Protein AF-A0ABD1VZW2-F1 (afdb_monomer_lite)

Secondary structure (DSSP, 8-state):
-HHHHHHHH-STTHHHHHHHS-HHHHHHHHHHHHHHHHHHHHHHHHHHHHHHHHHHHHHHHHHHHHHHHHHHHHHHHHHHHHHHHHHHHHHHHHHHHHHHHHHHHHHHHHHHHHHHHHHHHHHHHHHHHHHHHHHHHHHHHHHHHHHHHHHHHHHHHHHHHHHHHHHHHHHHHHHHHHHHHHHHHHHTGGGSHHHHHHHHHIIIIIHHHHHHHHHHH-TTS--HHHHHHH-TT--SS--------HHHHHHHHHHHHHHHHHHHHHHHHHHHHHHHTTS-S--------------------------------

Radius of gyration: 87.23 Å; chains: 1; bounding box: 129×56×241 Å

Structure (mmCIF, N/CA/C/O backbone):
data_AF-A0ABD1VZW2-F1
#
_entry.id   AF-A0ABD1VZW2-F1
#
loop_
_atom_site.group_PDB
_atom_site.id
_atom_site.type_symbol
_atom_site.label_atom_id
_atom_site.label_alt_id
_atom_site.label_comp_id
_atom_site.label_asym_id
_atom_site.label_entity_id
_atom_site.label_seq_id
_atom_site.pdbx_PDB_ins_code
_atom_site.Cartn_x
_atom_site.Cartn_y
_atom_site.Cartn_z
_atom_site.occupancy
_atom_site.B_iso_or_equiv
_atom_site.auth_seq_id
_atom_site.auth_comp_id
_atom_site.auth_asym_id
_atom_site.auth_atom_id
_atom_site.pdbx_PDB_model_num
ATOM 1 N N . MET A 1 1 ? -55.101 0.436 113.879 1.00 49.91 1 MET A N 1
ATOM 2 C CA . MET A 1 1 ? -55.327 -0.797 114.669 1.00 49.91 1 MET A CA 1
ATOM 3 C C . MET A 1 1 ? -54.711 -2.060 114.048 1.00 49.91 1 MET A C 1
ATOM 5 O O . MET A 1 1 ? -54.200 -2.875 114.797 1.00 49.91 1 MET A O 1
ATOM 9 N N . GLY A 1 2 ? -54.652 -2.232 112.717 1.00 54.69 2 GLY A N 1
ATOM 10 C CA . GLY A 1 2 ? -54.257 -3.522 112.110 1.00 54.69 2 GLY A CA 1
ATOM 11 C C . GLY A 1 2 ? -52.822 -4.041 112.349 1.00 54.69 2 GLY A C 1
ATOM 12 O O . GLY A 1 2 ? -52.637 -5.243 112.492 1.00 54.69 2 GLY A O 1
ATOM 13 N N . ALA A 1 3 ? -51.794 -3.187 112.427 1.00 57.56 3 ALA A N 1
ATOM 14 C CA . ALA A 1 3 ? -50.399 -3.660 112.501 1.00 57.56 3 ALA A CA 1
ATOM 15 C C . ALA A 1 3 ? -50.006 -4.281 113.860 1.00 57.56 3 ALA A C 1
ATOM 17 O O . ALA A 1 3 ? -49.138 -5.151 113.904 1.00 57.56 3 ALA A O 1
ATOM 18 N N . GLN A 1 4 ? -50.641 -3.856 114.960 1.00 60.16 4 GLN A N 1
ATOM 19 C CA . GLN A 1 4 ? -50.399 -4.405 116.302 1.00 60.16 4 GLN A CA 1
ATOM 20 C C . GLN A 1 4 ? -51.130 -5.740 116.518 1.00 60.16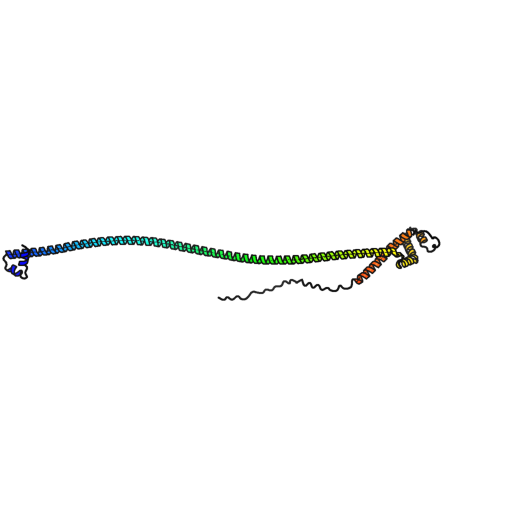 4 GLN A C 1
ATOM 22 O O . GLN A 1 4 ? -50.518 -6.671 117.032 1.00 60.16 4 GLN A O 1
ATOM 27 N N . ALA A 1 5 ? -52.378 -5.872 116.052 1.00 60.41 5 ALA A N 1
ATOM 28 C CA . ALA A 1 5 ? -53.149 -7.117 116.145 1.00 60.41 5 ALA A CA 1
ATOM 29 C C . ALA A 1 5 ? -52.546 -8.247 115.287 1.00 60.41 5 ALA A C 1
ATOM 31 O O . ALA A 1 5 ? -52.363 -9.362 115.765 1.00 60.41 5 ALA A O 1
ATOM 32 N N . VAL A 1 6 ? -52.110 -7.955 114.054 1.00 60.84 6 VAL A N 1
ATOM 33 C CA . VAL A 1 6 ? -51.436 -8.954 113.196 1.00 60.84 6 VAL A CA 1
ATOM 34 C C . VAL A 1 6 ? -50.141 -9.468 113.835 1.00 60.84 6 VAL A C 1
ATOM 36 O O . VAL A 1 6 ? -49.826 -10.646 113.716 1.00 60.84 6 VAL A O 1
ATOM 39 N N . LYS A 1 7 ? -49.399 -8.614 114.549 1.00 67.25 7 LYS A N 1
ATOM 40 C CA . LYS A 1 7 ? -48.157 -8.998 115.237 1.00 67.25 7 LYS A CA 1
ATOM 41 C C . LYS A 1 7 ? -48.410 -9.778 116.541 1.00 67.25 7 LYS A C 1
ATOM 43 O O . LYS A 1 7 ? -47.545 -10.551 116.936 1.00 67.25 7 LYS A O 1
ATOM 48 N N . LYS A 1 8 ? -49.573 -9.578 117.184 1.00 66.31 8 LYS A N 1
ATOM 49 C CA . LYS A 1 8 ? -50.016 -10.256 118.420 1.00 66.31 8 LYS A CA 1
ATOM 50 C C . LYS A 1 8 ? -50.532 -11.677 118.152 1.00 66.31 8 LYS A C 1
ATOM 52 O O . LYS A 1 8 ? -50.145 -12.592 118.867 1.00 66.31 8 LYS A O 1
ATOM 57 N N . TYR A 1 9 ? -51.344 -11.864 117.109 1.00 64.00 9 TYR A N 1
ATOM 58 C CA . TYR A 1 9 ? -52.051 -13.130 116.856 1.00 64.00 9 TYR A CA 1
ATOM 59 C C . TYR A 1 9 ? -51.400 -14.043 115.804 1.00 64.00 9 TYR A C 1
ATOM 61 O O . TYR A 1 9 ? -51.807 -15.188 115.676 1.00 64.00 9 TYR A O 1
ATOM 69 N N . PHE A 1 10 ? -50.382 -13.591 115.061 1.00 63.78 10 PHE A N 1
ATOM 70 C CA . PHE A 1 10 ? -49.636 -14.441 114.116 1.00 63.78 10 PHE A CA 1
ATOM 71 C C . PHE A 1 10 ? -48.205 -14.710 114.597 1.00 63.78 10 PHE A C 1
ATOM 73 O O . PHE A 1 10 ? -47.224 -14.260 113.999 1.00 63.78 10 PHE A O 1
ATOM 80 N N . THR A 1 11 ? -48.103 -15.471 115.683 1.00 64.94 11 THR A N 1
ATOM 81 C CA . THR A 1 11 ? -46.881 -16.122 116.180 1.00 64.94 11 THR A CA 1
ATOM 82 C C . THR A 1 11 ? -46.981 -17.637 115.919 1.00 64.94 11 THR A C 1
ATOM 84 O O . THR A 1 11 ? -48.055 -18.110 115.547 1.00 64.94 11 THR A O 1
ATOM 87 N N . PRO A 1 12 ? -45.908 -18.434 116.077 1.00 66.25 12 PRO A N 1
ATOM 88 C CA . PRO A 1 12 ? -45.971 -19.890 115.890 1.00 66.25 12 PRO A CA 1
ATOM 89 C C . PRO A 1 12 ? -47.053 -20.608 116.724 1.00 66.25 12 PRO A C 1
ATOM 91 O O . PRO A 1 12 ? -47.459 -21.698 116.346 1.00 66.25 12 PRO A O 1
ATOM 94 N N . ASN A 1 13 ? -47.568 -19.976 117.789 1.00 64.31 13 ASN A N 1
ATOM 95 C CA . ASN A 1 13 ? -48.562 -20.533 118.717 1.00 64.31 13 ASN A CA 1
ATOM 96 C C . ASN A 1 13 ? -49.975 -19.937 118.528 1.00 64.31 13 ASN A C 1
ATOM 98 O O . ASN A 1 13 ? -50.773 -19.900 119.461 1.00 64.31 13 ASN A O 1
ATOM 102 N N . TRP A 1 14 ? -50.300 -19.424 117.339 1.00 64.81 14 TRP A N 1
ATOM 103 C CA . TRP A 1 14 ? -51.606 -18.807 117.057 1.00 64.81 14 TRP A CA 1
ATOM 104 C C . TRP A 1 14 ? -52.801 -19.758 117.271 1.00 64.81 14 TRP A C 1
ATOM 106 O O . TRP A 1 14 ? -53.903 -19.304 117.573 1.00 64.81 14 TRP A O 1
ATOM 116 N N . GLU A 1 15 ? -52.577 -21.069 117.166 1.00 61.19 15 GLU A N 1
ATOM 117 C CA . GLU A 1 15 ? -53.590 -22.108 117.378 1.00 61.19 15 GLU A CA 1
ATOM 118 C C . GLU A 1 15 ? -54.055 -22.184 118.849 1.00 61.19 15 GLU A C 1
ATOM 120 O O . GLU A 1 15 ? -55.243 -22.386 119.096 1.00 61.19 15 GLU A O 1
ATOM 125 N N . GLU A 1 16 ? -53.177 -21.917 119.829 1.00 61.72 16 GLU A N 1
ATOM 126 C CA . GLU A 1 16 ? -53.538 -21.881 121.263 1.00 61.72 16 GLU A CA 1
ATOM 127 C C . GLU A 1 16 ? -54.457 -20.695 121.605 1.00 61.72 16 GLU A C 1
ATOM 129 O O . GLU A 1 16 ? -55.339 -20.813 122.457 1.00 61.72 16 GLU A O 1
ATOM 134 N N . PHE A 1 17 ? -54.310 -19.564 120.906 1.00 58.78 17 PHE A N 1
ATOM 135 C CA . PHE A 1 17 ? -55.151 -18.375 121.103 1.00 58.78 17 PHE A CA 1
ATOM 136 C C . PHE A 1 17 ? -56.588 -18.566 120.602 1.00 58.78 17 PHE A C 1
ATOM 138 O O . PHE A 1 17 ? -57.519 -18.016 121.184 1.00 58.78 17 PHE A O 1
ATOM 145 N N . VAL A 1 18 ? -56.787 -19.363 119.550 1.00 59.47 18 VAL A N 1
ATOM 146 C CA . VAL A 1 18 ? -58.121 -19.660 118.999 1.00 59.47 18 VAL A CA 1
ATOM 147 C C . VAL A 1 18 ? -58.866 -20.700 119.852 1.00 59.47 18 VAL A C 1
ATOM 149 O O . VAL A 1 18 ? -60.093 -20.722 119.855 1.00 59.47 18 VAL A O 1
ATOM 152 N N . LEU A 1 19 ? -58.138 -21.539 120.600 1.00 61.88 19 LEU A N 1
ATOM 153 C CA . LEU A 1 19 ? -58.697 -22.611 121.435 1.00 61.88 19 LEU A CA 1
ATOM 154 C C . LEU A 1 19 ? -59.130 -22.160 122.844 1.00 61.88 19 LEU A C 1
ATOM 156 O O . LEU A 1 19 ? -59.985 -22.814 123.445 1.00 61.88 19 LEU A O 1
ATOM 160 N N . HIS A 1 20 ? -58.565 -21.070 123.376 1.00 60.22 20 HIS A N 1
ATOM 161 C CA . HIS A 1 20 ? -58.807 -20.612 124.757 1.00 60.22 20 HIS A CA 1
ATOM 162 C C . HIS A 1 20 ? -59.154 -19.117 124.907 1.00 60.22 20 HIS A C 1
ATOM 164 O O . HIS A 1 20 ? -59.358 -18.662 126.031 1.00 60.22 20 HIS A O 1
ATOM 170 N N . GLY A 1 21 ? -59.215 -18.354 123.812 1.00 60.12 21 GLY A N 1
ATOM 171 C CA . GLY A 1 21 ? -59.533 -16.921 123.831 1.00 60.12 21 GLY A CA 1
ATOM 172 C C . GLY A 1 21 ? -61.029 -16.619 123.967 1.00 60.12 21 GLY A C 1
ATOM 173 O O . GLY A 1 21 ? -61.881 -17.417 123.574 1.00 60.12 21 GLY A O 1
ATOM 174 N N . GLU A 1 22 ? -61.358 -15.444 124.506 1.00 67.12 22 GLU A N 1
ATOM 175 C CA . GLU A 1 22 ? -62.734 -14.939 124.531 1.00 67.12 22 GLU A CA 1
ATOM 176 C C . GLU A 1 22 ? -63.234 -14.675 123.093 1.00 67.12 22 GLU A C 1
ATOM 178 O O . GLU A 1 22 ? -62.445 -14.498 122.163 1.00 67.12 22 GLU A O 1
ATOM 183 N N . LEU A 1 23 ? -64.557 -14.647 122.876 1.00 73.69 23 LEU A N 1
ATOM 184 C CA . LEU A 1 23 ? -65.170 -14.437 121.547 1.00 73.69 23 LEU A CA 1
ATOM 185 C C . LEU A 1 23 ? -64.597 -13.204 120.814 1.00 73.69 23 LEU A C 1
ATOM 187 O O . LEU A 1 23 ? -64.487 -13.193 119.587 1.00 73.69 23 LEU A O 1
ATOM 191 N N . GLU A 1 24 ? -64.215 -12.183 121.579 1.00 75.44 24 GLU A N 1
ATOM 192 C CA . GLU A 1 24 ? -63.599 -10.945 121.105 1.00 75.44 24 GLU A CA 1
ATOM 193 C C . GLU A 1 24 ? -62.184 -11.176 120.532 1.00 75.44 24 GLU A C 1
ATOM 195 O O . GLU A 1 24 ? -61.879 -10.677 119.449 1.00 75.44 24 GLU A O 1
ATOM 200 N N . ASP A 1 25 ? -61.366 -12.039 121.150 1.00 69.25 25 ASP A N 1
ATOM 201 C CA . ASP A 1 25 ? -60.037 -12.427 120.648 1.00 69.25 25 ASP A CA 1
ATOM 202 C C . ASP A 1 25 ? -60.122 -13.254 119.353 1.00 69.25 25 ASP A C 1
ATOM 204 O O . ASP A 1 25 ? -59.314 -13.073 118.438 1.00 69.25 25 ASP A O 1
ATOM 208 N N . MET A 1 26 ? -61.120 -14.139 119.232 1.00 71.62 26 MET A N 1
ATOM 209 C CA . MET A 1 26 ? -61.366 -14.894 117.994 1.00 71.62 26 MET A CA 1
ATOM 210 C C . MET A 1 26 ? -61.784 -13.975 116.836 1.00 71.62 26 MET A C 1
ATOM 212 O O . MET A 1 26 ? -61.329 -14.155 115.700 1.00 71.62 26 MET A O 1
ATOM 216 N N . LEU A 1 27 ? -62.634 -12.980 117.114 1.00 77.44 27 LEU A N 1
ATOM 217 C CA . LEU A 1 27 ? -63.033 -11.954 116.148 1.00 77.44 27 LEU A CA 1
ATOM 218 C C . LEU A 1 27 ? -61.836 -11.090 115.728 1.00 77.44 27 LEU A C 1
ATOM 220 O O . LEU A 1 27 ? -61.653 -10.863 114.530 1.00 77.44 27 LEU A O 1
ATOM 224 N N . GLU A 1 28 ? -60.982 -10.667 116.666 1.00 76.44 28 GLU A N 1
ATOM 225 C CA . GLU A 1 28 ? -59.756 -9.919 116.359 1.00 76.44 28 GLU A CA 1
ATOM 226 C C . GLU A 1 28 ? -58.752 -10.739 115.533 1.00 76.44 28 GLU A C 1
ATOM 228 O O . GLU A 1 28 ? -58.177 -10.214 114.574 1.00 76.44 28 GLU A O 1
ATOM 233 N N . ALA A 1 29 ? -58.571 -12.028 115.840 1.00 75.12 29 ALA A N 1
ATOM 234 C CA . ALA A 1 29 ? -57.700 -12.928 115.084 1.00 75.12 29 ALA A CA 1
ATOM 235 C C . ALA A 1 29 ? -58.220 -13.177 113.655 1.00 75.12 29 ALA A C 1
ATOM 237 O O . ALA A 1 29 ? -57.450 -13.101 112.691 1.00 75.12 29 ALA A O 1
ATOM 238 N N . GLY A 1 30 ? -59.531 -13.398 113.491 1.00 78.31 30 GLY A N 1
ATOM 239 C CA . GLY A 1 30 ? -60.180 -13.521 112.181 1.00 78.31 30 GLY A CA 1
ATOM 240 C C . GLY A 1 30 ? -60.071 -12.238 111.350 1.00 78.31 30 GLY A C 1
ATOM 241 O O . GLY A 1 30 ? -59.726 -12.284 110.165 1.00 78.31 30 GLY A O 1
ATOM 242 N N . LEU A 1 31 ? -60.267 -11.077 111.982 1.00 81.75 31 LEU A N 1
ATOM 243 C CA . LEU A 1 31 ? -60.088 -9.773 111.346 1.00 81.75 31 LEU A CA 1
ATOM 244 C C . LEU A 1 31 ? -58.619 -9.546 110.944 1.00 81.75 31 LEU A C 1
ATOM 246 O O . LEU A 1 31 ? -58.344 -9.083 109.837 1.00 81.75 31 LEU A O 1
ATOM 250 N N . ALA A 1 32 ? -57.659 -9.924 111.793 1.00 77.94 32 ALA A N 1
ATOM 251 C CA . ALA A 1 32 ? -56.228 -9.835 111.503 1.00 77.94 32 ALA A CA 1
ATOM 252 C C . ALA A 1 32 ? -55.806 -10.754 110.339 1.00 77.94 32 ALA A C 1
ATOM 254 O O . ALA A 1 32 ? -55.025 -10.336 109.477 1.00 77.94 32 ALA A O 1
ATOM 255 N N . ALA A 1 33 ? -56.350 -11.973 110.263 1.00 77.69 33 ALA A N 1
ATOM 256 C CA . ALA A 1 33 ? -56.125 -12.910 109.160 1.00 77.69 33 ALA A CA 1
ATOM 257 C C . ALA A 1 33 ? -56.689 -12.382 107.831 1.00 77.69 33 ALA A C 1
ATOM 259 O O . ALA A 1 33 ? -56.006 -12.424 106.800 1.00 77.69 33 ALA A O 1
ATOM 260 N N . ALA A 1 34 ? -57.898 -11.812 107.858 1.00 79.94 34 ALA A N 1
ATOM 261 C CA . ALA A 1 34 ? -58.518 -11.182 106.697 1.00 79.94 34 ALA A CA 1
ATOM 262 C C . ALA A 1 34 ? -57.715 -9.957 106.222 1.00 79.94 34 ALA A C 1
ATOM 264 O O . ALA A 1 34 ? -57.412 -9.836 105.032 1.00 79.94 34 ALA A O 1
ATOM 265 N N . VAL A 1 35 ? -57.281 -9.089 107.145 1.00 83.81 35 VAL A N 1
ATOM 266 C CA . VAL A 1 35 ? -56.439 -7.917 106.843 1.00 83.81 35 VAL A CA 1
ATOM 267 C C . VAL A 1 35 ? -55.091 -8.337 106.247 1.00 83.81 35 VAL A C 1
ATOM 269 O O . VAL A 1 35 ? -54.649 -7.745 105.262 1.00 83.81 35 VAL A O 1
ATOM 272 N N . ARG A 1 36 ? -54.439 -9.379 106.782 1.00 82.69 36 ARG A N 1
ATOM 273 C CA . ARG A 1 36 ? -53.162 -9.888 106.253 1.00 82.69 36 ARG A CA 1
ATOM 274 C C . ARG A 1 36 ? -53.316 -10.492 104.858 1.00 82.69 36 ARG A C 1
ATOM 276 O O . ARG A 1 36 ? -52.511 -10.186 103.981 1.00 82.69 36 ARG A O 1
ATOM 283 N N . THR A 1 37 ? -54.345 -11.309 104.645 1.00 85.00 37 THR A N 1
ATOM 284 C CA . THR A 1 37 ? -54.628 -11.927 103.339 1.00 85.00 37 THR A CA 1
ATOM 285 C C . THR A 1 37 ? -54.929 -10.861 102.288 1.00 85.00 37 THR A C 1
ATOM 287 O O . THR A 1 37 ? -54.336 -10.875 101.212 1.00 85.00 37 THR A O 1
ATOM 290 N N . THR A 1 38 ? -55.753 -9.869 102.638 1.00 85.50 38 THR A N 1
ATOM 291 C CA . THR A 1 38 ? -56.065 -8.730 101.758 1.00 85.50 38 THR A CA 1
ATOM 292 C C . THR A 1 38 ? -54.814 -7.899 101.461 1.00 85.50 38 THR A C 1
ATOM 294 O O . THR A 1 38 ? -54.584 -7.514 100.321 1.00 85.50 38 THR A O 1
ATOM 297 N N . SER A 1 39 ? -53.953 -7.666 102.457 1.00 87.12 39 SER A N 1
ATOM 298 C CA . SER A 1 39 ? -52.679 -6.954 102.277 1.00 87.12 39 SER A CA 1
ATOM 299 C C . SER A 1 39 ? -51.725 -7.689 101.324 1.00 87.12 39 SER A C 1
ATOM 301 O O . SER A 1 39 ? -51.152 -7.074 100.425 1.00 87.12 39 SER A O 1
ATOM 303 N N . LEU A 1 40 ? -51.603 -9.016 101.452 1.00 89.94 40 LEU A N 1
ATOM 304 C CA . LEU A 1 40 ? -50.816 -9.843 100.530 1.00 89.94 40 LEU A CA 1
ATOM 305 C C . LEU A 1 40 ? -51.390 -9.818 99.110 1.00 89.94 40 LEU A C 1
ATOM 307 O O . LEU A 1 40 ? -50.634 -9.627 98.161 1.00 89.94 40 LEU A O 1
ATOM 311 N N . GLN A 1 41 ? -52.709 -9.948 98.957 1.00 90.19 41 GLN A N 1
ATOM 312 C CA . GLN A 1 41 ? -53.374 -9.842 97.654 1.00 90.19 41 GLN A CA 1
ATOM 313 C C . GLN A 1 41 ? -53.147 -8.468 97.015 1.00 90.19 41 GLN A C 1
ATOM 315 O O . GLN A 1 41 ? -52.800 -8.392 95.839 1.00 90.19 41 GLN A O 1
ATOM 320 N N . MET A 1 42 ? -53.259 -7.383 97.788 1.00 91.38 42 MET A N 1
ATOM 321 C CA . MET A 1 42 ? -52.980 -6.025 97.311 1.00 91.38 42 MET A CA 1
ATOM 322 C C . MET A 1 42 ? -51.512 -5.847 96.910 1.00 91.38 42 MET A C 1
ATOM 324 O O . MET A 1 42 ? -51.234 -5.193 95.905 1.00 91.38 42 MET A O 1
ATOM 328 N N . LYS A 1 43 ? -50.572 -6.467 97.635 1.00 93.56 43 LYS A N 1
ATOM 329 C CA . LYS A 1 43 ? -49.151 -6.476 97.264 1.00 93.56 43 LYS A CA 1
ATOM 330 C C . LYS A 1 43 ? -48.916 -7.216 95.945 1.00 93.56 43 LYS A C 1
ATOM 332 O O . LYS A 1 43 ? -48.273 -6.663 95.059 1.00 93.56 43 LYS A O 1
ATOM 337 N N . VAL A 1 44 ? -49.483 -8.415 95.786 1.00 94.56 44 VAL A N 1
ATOM 338 C CA . VAL A 1 44 ? -49.390 -9.206 94.545 1.00 94.56 44 VAL A CA 1
ATOM 339 C C . VAL A 1 44 ? -50.013 -8.456 93.365 1.00 94.56 44 VAL A C 1
ATOM 341 O O . VAL A 1 44 ? -49.421 -8.412 92.292 1.00 94.56 44 VAL A O 1
ATOM 344 N N . LEU A 1 45 ? -51.167 -7.808 93.556 1.00 94.25 45 LEU A N 1
ATOM 345 C CA . LEU A 1 45 ? -51.792 -6.965 92.531 1.00 94.25 45 LEU A CA 1
ATOM 346 C C . LEU A 1 45 ? -50.928 -5.750 92.174 1.00 94.25 45 LEU A C 1
ATOM 348 O O . LEU A 1 45 ? -50.864 -5.368 91.006 1.00 94.25 45 LEU A O 1
ATOM 352 N N . GLY A 1 46 ? -50.250 -5.156 93.160 1.00 94.25 46 GLY A N 1
ATOM 353 C CA . GLY A 1 46 ? -49.271 -4.093 92.945 1.00 94.25 46 GLY A CA 1
ATOM 354 C C . GLY A 1 46 ? -48.090 -4.560 92.092 1.00 94.25 46 GLY A C 1
ATOM 355 O O . GLY A 1 46 ? -47.796 -3.940 91.075 1.00 94.25 46 GLY A O 1
ATOM 356 N N . GLU A 1 47 ? -47.464 -5.683 92.452 1.00 94.75 47 GLU A N 1
ATOM 357 C CA . GLU A 1 47 ? -46.353 -6.285 91.698 1.00 94.75 47 GLU A CA 1
ATOM 358 C C . GLU A 1 47 ? -46.772 -6.688 90.277 1.00 94.75 47 GLU A C 1
ATOM 360 O O . GLU A 1 47 ? -46.052 -6.419 89.315 1.00 94.75 47 GLU A O 1
ATOM 365 N N . PHE A 1 48 ? -47.958 -7.285 90.128 1.00 94.75 48 PHE A N 1
ATOM 366 C CA . PHE A 1 48 ? -48.524 -7.626 88.825 1.00 94.75 48 PHE A CA 1
ATOM 367 C C . PHE A 1 48 ? -48.745 -6.380 87.964 1.00 94.75 48 PHE A C 1
ATOM 369 O O . PHE A 1 48 ? -48.375 -6.379 86.792 1.00 94.75 48 PHE A O 1
ATOM 376 N N . ARG A 1 49 ? -49.288 -5.298 88.538 1.00 96.44 49 ARG A N 1
ATOM 377 C CA . ARG A 1 49 ? -49.469 -4.024 87.829 1.00 96.44 49 ARG A CA 1
ATOM 378 C C . ARG A 1 49 ? -48.132 -3.450 87.361 1.00 96.44 49 ARG A C 1
ATOM 380 O O . ARG A 1 49 ? -48.040 -3.056 86.204 1.00 96.44 49 ARG A O 1
ATOM 387 N N . THR A 1 50 ? -47.107 -3.437 88.214 1.00 95.38 50 THR A N 1
ATOM 388 C CA . THR A 1 50 ? -45.770 -2.951 87.833 1.00 95.38 50 THR A CA 1
ATOM 389 C C . THR A 1 50 ? -45.192 -3.769 86.681 1.00 95.38 50 THR A C 1
ATOM 391 O O . THR A 1 50 ? -44.785 -3.190 85.678 1.00 95.38 50 THR A O 1
ATOM 394 N N . ARG A 1 51 ? -45.251 -5.108 86.760 1.00 94.88 51 ARG A N 1
ATOM 395 C CA . ARG A 1 51 ? -44.806 -5.987 85.663 1.00 94.88 51 ARG A CA 1
ATOM 396 C C . ARG A 1 51 ? -45.593 -5.762 84.376 1.00 94.88 51 ARG A C 1
ATOM 398 O O . ARG A 1 51 ? -45.023 -5.848 83.296 1.00 94.88 51 ARG A O 1
ATOM 405 N N . MET A 1 52 ? -46.895 -5.492 84.471 1.00 95.12 52 MET A N 1
ATOM 406 C CA . MET A 1 52 ? -47.736 -5.241 83.300 1.00 95.12 52 MET A CA 1
ATOM 407 C C . MET A 1 52 ? -47.353 -3.925 82.609 1.00 95.12 52 MET A C 1
ATOM 409 O O . MET A 1 52 ? -47.234 -3.902 81.386 1.00 95.12 52 MET A O 1
ATOM 413 N N . GLU A 1 53 ? -47.063 -2.864 83.367 1.00 95.06 53 GLU A N 1
ATOM 414 C CA . GLU A 1 53 ? -46.562 -1.602 82.801 1.00 95.06 53 GLU A CA 1
ATOM 415 C C . GLU A 1 53 ? -45.141 -1.735 82.228 1.00 95.06 53 GLU A C 1
ATOM 417 O O . GLU A 1 53 ? -44.865 -1.216 81.146 1.00 95.06 53 GLU A O 1
ATOM 422 N N . GLU A 1 54 ? -44.250 -2.487 82.884 1.00 95.62 54 GLU A N 1
ATOM 423 C CA . GLU A 1 54 ? -42.927 -2.825 82.336 1.00 95.62 54 GLU A CA 1
ATOM 424 C C . GLU A 1 54 ? -43.048 -3.606 81.023 1.00 95.62 54 GLU A C 1
ATOM 426 O O . GLU A 1 54 ? -42.416 -3.254 80.027 1.00 95.62 54 GLU A O 1
ATOM 431 N N . HIS A 1 55 ? -43.914 -4.621 80.979 1.00 94.69 55 HIS A N 1
ATOM 432 C CA . HIS A 1 55 ? -44.161 -5.404 79.771 1.00 94.69 55 HIS A CA 1
ATOM 433 C C . HIS A 1 55 ? -44.761 -4.542 78.654 1.00 94.69 55 HIS A C 1
ATOM 435 O O . HIS A 1 55 ? -44.375 -4.665 77.494 1.00 94.69 55 HIS A O 1
ATOM 441 N N . LYS A 1 56 ? -45.681 -3.631 78.981 1.00 95.44 56 LYS A N 1
ATOM 442 C CA . LYS A 1 56 ? -46.250 -2.678 78.022 1.00 95.44 56 LYS A CA 1
ATOM 443 C C . LYS A 1 56 ? -45.178 -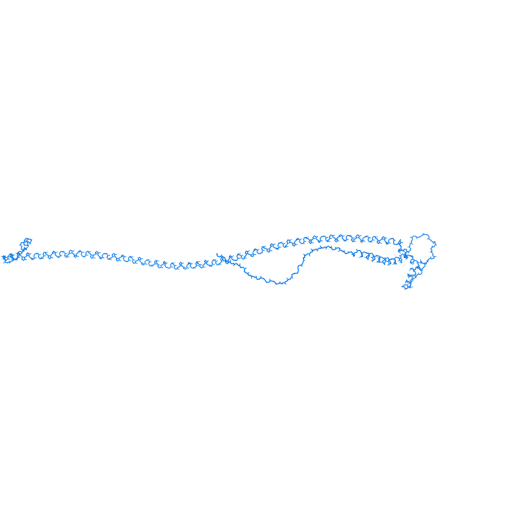1.750 77.449 1.00 95.44 56 LYS A C 1
ATOM 445 O O . LYS A 1 56 ? -45.191 -1.482 76.247 1.00 95.44 56 LYS A O 1
ATOM 450 N N . LYS A 1 57 ? -44.231 -1.303 78.280 1.00 95.62 57 LYS A N 1
ATOM 451 C CA . LYS A 1 57 ? -43.080 -0.509 77.841 1.00 95.62 57 LYS A CA 1
ATOM 452 C C . LYS A 1 57 ? -42.166 -1.308 76.906 1.00 95.62 57 LYS A C 1
ATOM 454 O O . LYS A 1 57 ? -41.853 -0.815 75.828 1.00 95.62 57 LYS A O 1
ATOM 459 N N . LEU A 1 58 ? -41.824 -2.548 77.263 1.00 95.25 58 LEU A N 1
ATOM 460 C CA . LEU A 1 58 ? -41.012 -3.434 76.416 1.00 95.25 58 LEU A CA 1
ATOM 461 C C . LEU A 1 58 ? -41.684 -3.719 75.063 1.00 95.25 58 LEU A C 1
ATOM 463 O O . LEU A 1 58 ? -41.022 -3.678 74.031 1.00 95.25 58 LEU A O 1
ATOM 467 N N . VAL A 1 59 ? -43.003 -3.943 75.037 1.00 95.12 59 VAL A N 1
ATOM 468 C CA . VAL A 1 59 ? -43.762 -4.142 73.787 1.00 95.12 59 VAL A CA 1
ATOM 469 C C . VAL A 1 59 ? -43.759 -2.882 72.916 1.00 95.12 59 VAL A C 1
ATOM 471 O O . VAL A 1 59 ? -43.647 -2.981 71.692 1.00 95.12 59 VAL A O 1
ATOM 474 N N . ALA A 1 60 ? -43.862 -1.694 73.520 1.00 94.44 60 ALA A N 1
ATOM 475 C CA . ALA A 1 60 ? -43.786 -0.431 72.790 1.00 94.44 60 ALA A CA 1
ATOM 476 C C . ALA A 1 60 ? -42.384 -0.186 72.204 1.00 94.44 60 ALA A C 1
ATOM 478 O O . ALA A 1 60 ? -42.273 0.251 71.058 1.00 94.44 60 ALA A O 1
ATOM 479 N N . GLU A 1 61 ? -41.325 -0.500 72.957 1.00 94.31 61 GLU A N 1
ATOM 480 C CA . GLU A 1 61 ? -39.934 -0.424 72.490 1.00 94.31 61 GLU A CA 1
ATOM 481 C C . GLU A 1 61 ? -39.660 -1.430 71.360 1.00 94.31 61 GLU A C 1
ATOM 483 O O . GLU A 1 61 ? -39.125 -1.037 70.324 1.00 94.31 61 GLU A O 1
ATOM 488 N N . ALA A 1 62 ? -40.116 -2.681 71.491 1.00 93.38 62 ALA A N 1
ATOM 489 C CA . ALA A 1 62 ? -40.013 -3.692 70.435 1.00 93.38 62 ALA A CA 1
ATOM 490 C C . ALA A 1 62 ? -40.761 -3.267 69.159 1.00 93.38 62 ALA A C 1
ATOM 492 O O . ALA A 1 62 ? -40.197 -3.300 68.072 1.00 93.38 62 ALA A O 1
ATOM 493 N N . SER A 1 63 ? -41.989 -2.751 69.294 1.00 94.44 63 SER A N 1
ATOM 494 C CA . SER A 1 63 ? -42.766 -2.242 68.151 1.00 94.44 63 SER A CA 1
ATOM 495 C C . SER A 1 63 ? -42.097 -1.049 67.463 1.00 94.44 63 SER A C 1
ATOM 497 O O . SER A 1 63 ? -42.282 -0.840 66.265 1.00 94.44 63 SER A O 1
ATOM 499 N N . LYS A 1 64 ? -41.356 -0.222 68.212 1.00 95.56 64 LYS A N 1
ATOM 500 C CA . LYS A 1 64 ? -40.576 0.878 67.639 1.00 95.56 64 LYS A CA 1
ATOM 501 C C . LYS A 1 64 ? -39.369 0.338 66.866 1.00 95.56 64 LYS A C 1
ATOM 503 O O . LYS A 1 64 ? -39.178 0.744 65.724 1.00 95.56 64 LYS A O 1
ATOM 508 N N . SER A 1 65 ? -38.622 -0.597 67.457 1.00 95.00 65 SER A N 1
ATOM 509 C CA . SER A 1 65 ? -37.477 -1.254 66.811 1.00 95.00 65 SER A CA 1
ATOM 510 C C . SER A 1 65 ? -37.886 -1.970 65.521 1.00 95.00 65 SER A C 1
ATOM 512 O O . SER A 1 65 ? -37.217 -1.817 64.505 1.00 95.00 65 SER A O 1
ATOM 514 N N . ASP A 1 66 ? -39.018 -2.681 65.514 1.00 95.06 66 ASP A N 1
ATOM 515 C CA . ASP A 1 66 ? -39.527 -3.366 64.318 1.00 95.06 66 ASP A CA 1
ATOM 516 C C . ASP A 1 66 ? -39.833 -2.389 63.176 1.00 95.06 66 ASP A C 1
ATOM 518 O O . ASP A 1 66 ? -39.490 -2.654 62.025 1.00 95.06 66 ASP A O 1
ATOM 522 N N . LYS A 1 67 ? -40.416 -1.220 63.478 1.00 95.12 67 LYS A N 1
ATOM 523 C CA . LYS A 1 67 ? -40.657 -0.178 62.465 1.00 95.12 67 LYS A CA 1
ATOM 524 C C . LYS A 1 67 ? -39.358 0.384 61.895 1.00 95.12 67 LYS A C 1
ATOM 526 O O . LYS A 1 67 ? -39.281 0.617 60.692 1.00 95.12 67 LYS A O 1
ATOM 531 N N . GLU A 1 68 ? -38.350 0.599 62.739 1.00 95.44 68 GLU A N 1
ATOM 532 C CA . GLU A 1 68 ? -37.027 1.063 62.306 1.00 95.44 68 GLU A CA 1
ATOM 533 C C . GLU A 1 68 ? -36.334 0.009 61.427 1.00 95.44 68 GLU A C 1
ATOM 535 O O . GLU A 1 68 ? -35.801 0.342 60.368 1.00 95.44 68 GLU A O 1
ATOM 540 N N . HIS A 1 69 ? -36.409 -1.273 61.799 1.00 94.94 69 HIS A N 1
ATOM 541 C CA . HIS A 1 69 ? -35.905 -2.372 60.974 1.00 94.94 69 HIS A CA 1
ATOM 542 C C . HIS A 1 69 ? -36.639 -2.483 59.638 1.00 94.94 69 HIS A C 1
ATOM 544 O O . HIS A 1 69 ? -36.003 -2.715 58.611 1.00 94.94 69 HIS A O 1
ATOM 550 N N . GLN A 1 70 ? -37.955 -2.277 59.625 1.00 94.50 70 GLN A N 1
ATOM 551 C CA . GLN A 1 70 ? -38.741 -2.323 58.399 1.00 94.50 70 GLN A CA 1
ATOM 552 C C . GLN A 1 70 ? -38.403 -1.159 57.459 1.00 94.50 70 GLN A C 1
ATOM 554 O O . GLN A 1 70 ? -38.200 -1.384 56.268 1.00 94.50 70 GLN A O 1
ATOM 559 N N . GLN A 1 71 ? -38.211 0.050 57.993 1.00 95.44 71 GLN A N 1
ATOM 560 C CA . GLN A 1 71 ? -37.693 1.180 57.213 1.00 95.44 71 GLN A CA 1
ATOM 561 C C . GLN A 1 71 ? -36.277 0.923 56.681 1.00 95.44 71 GLN A C 1
ATOM 563 O O . GLN A 1 71 ? -35.979 1.263 55.536 1.00 95.44 71 GLN A O 1
ATOM 568 N N . ALA A 1 72 ? -35.399 0.303 57.475 1.00 95.81 72 ALA A N 1
ATOM 569 C CA . ALA A 1 72 ? -34.055 -0.055 57.026 1.00 95.81 72 ALA A CA 1
ATOM 570 C C . ALA A 1 72 ? -34.078 -1.110 55.905 1.00 95.81 72 ALA A C 1
ATOM 572 O O . ALA A 1 72 ? -33.298 -1.012 54.958 1.00 95.81 72 ALA A O 1
ATOM 573 N N . LEU A 1 73 ? -34.987 -2.089 55.983 1.00 96.56 73 LEU A N 1
ATOM 574 C CA . LEU A 1 73 ? -35.203 -3.093 54.937 1.00 96.56 73 LEU A CA 1
ATOM 575 C C . LEU A 1 73 ? -35.720 -2.466 53.640 1.00 96.56 73 LEU A C 1
ATOM 577 O O . LEU A 1 73 ? -35.194 -2.774 52.574 1.00 96.56 73 LEU A O 1
ATOM 581 N N . GLU A 1 74 ? -36.695 -1.559 53.720 1.00 96.31 74 GLU A N 1
ATOM 582 C CA . GLU A 1 74 ? -37.179 -0.802 52.558 1.00 96.31 74 GLU A CA 1
ATOM 583 C C . GLU A 1 74 ? -36.050 0.032 51.932 1.00 96.31 74 GLU A C 1
ATOM 585 O O . GLU A 1 74 ? -35.850 -0.003 50.717 1.00 96.31 74 GLU A O 1
ATOM 590 N N . GLY A 1 75 ? -35.243 0.708 52.757 1.00 96.62 75 GLY A N 1
ATOM 591 C CA . GLY A 1 75 ? -34.062 1.442 52.302 1.00 96.62 75 GLY A CA 1
ATOM 592 C C . GLY A 1 75 ? -33.052 0.544 51.582 1.00 96.62 75 GLY A C 1
ATOM 593 O O . GLY A 1 75 ? -32.628 0.857 50.470 1.00 96.62 75 GLY A O 1
ATOM 594 N N . LEU A 1 76 ? -32.713 -0.613 52.156 1.00 97.00 76 LEU A N 1
ATOM 595 C CA . LEU A 1 76 ? -31.829 -1.593 51.517 1.00 97.00 76 LEU A CA 1
ATOM 596 C C . LEU A 1 76 ? -32.398 -2.110 50.193 1.00 97.00 76 LEU A C 1
ATOM 598 O O . LEU A 1 76 ? -31.650 -2.232 49.224 1.00 97.00 76 LEU A O 1
ATOM 602 N N . GLN A 1 77 ? -33.705 -2.361 50.126 1.00 96.44 77 GLN A N 1
ATOM 603 C CA . GLN A 1 77 ? -34.359 -2.815 48.902 1.00 96.44 77 GLN A CA 1
ATOM 604 C C . GLN A 1 77 ? -34.222 -1.778 47.781 1.00 96.44 77 GLN A C 1
ATOM 606 O O . GLN A 1 77 ? -33.816 -2.129 46.675 1.00 96.44 77 GLN A O 1
ATOM 611 N N . THR A 1 78 ? -34.448 -0.492 48.076 1.00 97.06 78 THR A N 1
ATOM 612 C CA . THR A 1 78 ? -34.258 0.576 47.077 1.00 97.06 78 THR A CA 1
ATOM 613 C C . THR A 1 78 ? -32.815 0.664 46.570 1.00 97.06 78 THR A C 1
ATOM 615 O O . THR A 1 78 ? -32.589 0.870 45.376 1.00 97.06 78 THR A O 1
ATOM 618 N N . VAL A 1 79 ? -31.825 0.447 47.445 1.00 97.62 79 VAL A N 1
ATOM 619 C CA . VAL A 1 79 ? -30.408 0.412 47.052 1.00 97.62 79 VAL A CA 1
ATOM 620 C C . VAL A 1 79 ? -30.131 -0.777 46.136 1.00 97.62 79 VAL A C 1
ATOM 622 O O . VAL A 1 79 ? -29.505 -0.591 45.093 1.00 97.62 79 VAL A O 1
ATOM 625 N N . VAL A 1 80 ? -30.626 -1.969 46.479 1.00 98.06 80 VAL A N 1
ATOM 626 C CA . VAL A 1 80 ? -30.478 -3.184 45.661 1.00 98.06 80 VAL A CA 1
ATOM 627 C C . VAL A 1 80 ? -31.101 -2.998 44.279 1.00 98.06 80 VAL A C 1
ATOM 629 O O . VAL A 1 80 ? -30.470 -3.340 43.280 1.00 98.06 80 VAL A O 1
ATOM 632 N N . ASP A 1 81 ? -32.288 -2.398 44.198 1.00 97.31 81 ASP A N 1
ATOM 633 C CA . ASP A 1 81 ? -32.946 -2.129 42.918 1.00 97.31 81 ASP A CA 1
ATOM 634 C C . ASP A 1 81 ? -32.148 -1.115 42.077 1.00 97.31 81 ASP A C 1
ATOM 636 O O . ASP A 1 81 ? -31.989 -1.300 40.869 1.00 97.31 81 ASP A O 1
ATOM 640 N N . SER A 1 82 ? -31.542 -0.098 42.704 1.00 97.38 82 SER A N 1
ATOM 641 C CA . SER A 1 82 ? -30.634 0.833 42.009 1.00 97.38 82 SER A CA 1
ATOM 642 C C . SER A 1 82 ? -29.336 0.160 41.530 1.00 97.38 82 SER A C 1
ATOM 644 O O . SER A 1 82 ? -28.834 0.439 40.441 1.00 97.38 82 SER A O 1
ATOM 646 N N . MET A 1 83 ? -28.794 -0.778 42.311 1.00 97.69 83 MET A N 1
ATOM 647 C CA . MET A 1 83 ? -27.610 -1.547 41.925 1.00 97.69 83 MET A CA 1
ATOM 648 C C . MET A 1 83 ? -27.922 -2.501 40.771 1.00 97.69 83 MET A C 1
ATOM 650 O O . MET A 1 83 ? -27.091 -2.693 39.887 1.00 97.69 83 MET A O 1
ATOM 654 N N . ARG A 1 84 ? -29.130 -3.073 40.734 1.00 98.25 84 ARG A N 1
ATOM 655 C CA . ARG A 1 84 ? -29.561 -3.925 39.623 1.00 98.25 84 ARG A CA 1
ATOM 656 C C . ARG A 1 84 ? -29.672 -3.130 38.324 1.00 98.25 84 ARG A C 1
ATOM 658 O O . ARG A 1 84 ? -29.123 -3.566 37.318 1.00 98.25 84 ARG A O 1
ATOM 665 N N . THR A 1 85 ? -30.321 -1.965 38.343 1.00 97.94 85 THR A N 1
ATOM 666 C CA . THR A 1 85 ? -30.476 -1.146 37.127 1.00 97.94 85 THR A CA 1
ATOM 667 C C . THR A 1 85 ? -29.133 -0.646 36.597 1.00 97.94 85 THR A C 1
ATOM 669 O O . THR A 1 85 ? -28.882 -0.703 35.396 1.00 97.94 85 THR A O 1
ATOM 672 N N . THR A 1 86 ? -28.225 -0.226 37.483 1.00 98.00 86 THR A N 1
ATOM 673 C CA . THR A 1 86 ? -26.862 0.172 37.085 1.00 98.00 86 THR A CA 1
ATOM 674 C C . THR A 1 86 ? -26.050 -0.999 36.531 1.00 98.00 86 THR A C 1
ATOM 676 O O . THR A 1 86 ? -25.324 -0.824 35.554 1.00 98.00 86 THR A O 1
ATOM 679 N N . TYR A 1 87 ? -26.196 -2.202 37.093 1.00 97.69 87 TYR A N 1
ATOM 680 C CA . TYR A 1 87 ? -25.555 -3.409 36.569 1.00 97.69 87 TYR A CA 1
ATOM 681 C C . TYR A 1 87 ? -26.067 -3.788 35.171 1.00 97.69 87 TYR A C 1
ATOM 683 O O . TYR A 1 87 ? -25.270 -4.111 34.291 1.00 97.69 87 TYR A O 1
ATOM 691 N N . GLU A 1 88 ? -27.380 -3.723 34.943 1.00 98.19 88 GLU A N 1
ATOM 692 C CA . GLU A 1 88 ? -27.986 -3.980 33.631 1.00 98.19 88 GLU A CA 1
ATOM 693 C C . GLU A 1 88 ? -27.515 -2.965 32.582 1.00 98.19 88 GLU A C 1
ATOM 695 O O . GLU A 1 88 ? -27.160 -3.359 31.468 1.00 98.19 88 GLU A O 1
ATOM 700 N N . GLN A 1 89 ? -27.427 -1.683 32.955 1.00 98.38 89 GLN A N 1
ATOM 701 C CA . GLN A 1 89 ? -26.874 -0.647 32.084 1.00 98.38 89 GLN A CA 1
ATOM 702 C C . GLN A 1 89 ? -25.410 -0.934 31.737 1.00 98.38 89 GLN A C 1
ATOM 704 O O . GLN A 1 89 ? -25.050 -0.945 30.565 1.00 98.38 89 GLN A O 1
ATOM 709 N N . LEU A 1 90 ? -24.577 -1.256 32.732 1.00 98.25 90 LEU A N 1
ATOM 710 C CA . LEU A 1 90 ? -23.169 -1.581 32.501 1.00 98.25 90 LEU A CA 1
ATOM 711 C C . LEU A 1 90 ? -23.007 -2.816 31.601 1.00 98.25 90 LEU A C 1
ATOM 713 O O . LEU A 1 90 ? -22.090 -2.882 30.786 1.00 98.25 90 LEU A O 1
ATOM 717 N N . GLN A 1 91 ? -23.903 -3.797 31.719 1.00 98.50 91 GLN A N 1
ATOM 718 C CA . GLN A 1 91 ? -23.906 -4.966 30.845 1.00 98.50 91 GLN A CA 1
ATOM 719 C C . GLN A 1 91 ? -24.280 -4.606 29.398 1.00 98.50 91 GLN A C 1
ATOM 721 O O . GLN A 1 91 ? -23.743 -5.208 28.464 1.00 98.50 91 GLN A O 1
ATOM 726 N N . ALA A 1 92 ? -25.194 -3.654 29.196 1.00 98.06 92 ALA A N 1
ATOM 727 C CA . ALA A 1 92 ? -25.521 -3.136 27.871 1.00 98.06 92 ALA A CA 1
ATOM 728 C C . ALA A 1 92 ? -24.329 -2.374 27.267 1.00 98.06 92 ALA A C 1
ATOM 730 O O . ALA A 1 92 ? -23.927 -2.680 26.143 1.00 98.06 92 ALA A O 1
ATOM 731 N N . ASP A 1 93 ? -23.710 -1.486 28.047 1.00 98.06 93 ASP A N 1
ATOM 732 C CA . ASP A 1 93 ? -22.538 -0.707 27.635 1.00 98.06 93 ASP A CA 1
ATOM 733 C C . ASP A 1 93 ? -21.356 -1.622 27.275 1.00 98.06 93 ASP A C 1
ATOM 735 O O . ASP A 1 93 ? -20.674 -1.399 26.277 1.00 98.06 93 ASP A O 1
ATOM 739 N N . LEU A 1 94 ? -21.138 -2.702 28.038 1.00 98.50 94 LEU A N 1
ATOM 740 C CA . LEU A 1 94 ? -20.085 -3.681 27.755 1.00 98.50 94 LEU A CA 1
ATOM 741 C C . LEU A 1 94 ? -20.312 -4.396 26.414 1.00 98.50 94 LEU A C 1
ATOM 743 O O . LEU A 1 94 ? -19.376 -4.558 25.636 1.00 98.50 94 LEU A O 1
ATOM 747 N N . LYS A 1 95 ? -21.558 -4.780 26.105 1.00 98.25 95 LYS A N 1
ATOM 748 C CA . LYS A 1 95 ? -21.898 -5.404 24.812 1.00 98.25 95 LYS A CA 1
ATOM 749 C C . LYS A 1 95 ? -21.697 -4.441 23.644 1.00 98.25 95 LYS A C 1
ATOM 751 O O . LYS A 1 95 ? -21.237 -4.854 22.578 1.00 98.25 95 LYS A O 1
ATOM 756 N N . GLU A 1 96 ? -22.051 -3.170 23.825 1.00 98.50 96 GLU A N 1
ATOM 757 C CA . GLU A 1 96 ? -21.805 -2.138 22.818 1.00 98.50 96 GLU A CA 1
ATOM 758 C C . GLU A 1 96 ? -20.302 -1.915 22.617 1.00 98.50 96 GLU A C 1
ATOM 760 O O . GLU A 1 96 ? -19.826 -1.875 21.479 1.00 98.50 96 GLU A O 1
ATOM 765 N N . PHE A 1 97 ? -19.543 -1.843 23.711 1.00 98.31 97 PHE A N 1
ATOM 766 C CA . PHE A 1 97 ? -18.091 -1.730 23.678 1.00 98.31 97 PHE A CA 1
ATOM 767 C C . PHE A 1 97 ? -17.444 -2.900 22.925 1.00 98.31 97 PHE A C 1
ATOM 769 O O . PHE A 1 97 ? -16.654 -2.659 22.013 1.00 98.31 97 PHE A O 1
ATOM 776 N N . ASP A 1 98 ? -17.830 -4.145 23.214 1.00 98.31 98 ASP A N 1
ATOM 777 C CA . ASP A 1 98 ? -17.324 -5.333 22.513 1.00 98.31 98 ASP A CA 1
ATOM 778 C C . ASP A 1 98 ? -17.637 -5.294 21.007 1.00 98.31 98 ASP A C 1
ATOM 780 O O . ASP A 1 98 ? -16.776 -5.588 20.171 1.00 98.31 98 ASP A O 1
ATOM 784 N N . SER A 1 99 ? -18.852 -4.870 20.636 1.00 98.31 99 SER A N 1
ATOM 785 C CA . SER A 1 99 ? -19.231 -4.660 19.232 1.00 98.31 99 SER A CA 1
ATOM 786 C C . SER A 1 99 ? -18.345 -3.603 18.561 1.00 98.31 99 SER A C 1
ATOM 788 O O . SER A 1 99 ? -17.864 -3.808 17.442 1.00 98.31 99 SER A O 1
ATOM 790 N N . ASN A 1 100 ? -18.079 -2.488 19.243 1.00 98.44 100 ASN A N 1
ATOM 791 C CA . ASN A 1 100 ? -17.219 -1.421 18.736 1.00 98.44 100 ASN A CA 1
ATOM 792 C C . ASN A 1 100 ? -15.764 -1.879 18.582 1.00 98.44 100 ASN A C 1
ATOM 794 O O . ASN A 1 100 ? -15.144 -1.589 17.557 1.00 98.44 100 ASN A O 1
ATOM 798 N N . VAL A 1 101 ? -15.235 -2.640 19.544 1.00 98.56 101 VAL A N 1
ATOM 799 C CA . VAL A 1 101 ? -13.900 -3.248 19.454 1.00 98.56 101 VAL A CA 1
ATOM 800 C C . VAL A 1 101 ? -13.816 -4.153 18.229 1.00 98.56 101 VAL A C 1
ATOM 802 O O . VAL A 1 101 ? -12.907 -3.987 17.420 1.00 98.56 101 VAL A O 1
ATOM 805 N N . LEU A 1 102 ? -14.796 -5.033 18.010 1.00 98.31 102 LEU A N 1
ATOM 806 C CA . LEU A 1 102 ? -14.809 -5.936 16.856 1.00 98.31 102 LEU A CA 1
ATOM 807 C C . LEU A 1 102 ? -14.865 -5.178 15.516 1.00 98.31 102 LEU A C 1
ATOM 809 O O . LEU A 1 102 ? -14.181 -5.543 14.554 1.00 98.31 102 LEU A O 1
ATOM 813 N N . GLN A 1 103 ? -15.635 -4.088 15.448 1.00 98.25 103 GLN A N 1
ATOM 814 C CA . GLN A 1 103 ? -15.659 -3.215 14.272 1.00 98.25 103 GLN A CA 1
ATOM 815 C C . GLN A 1 103 ? -14.317 -2.512 14.038 1.00 98.25 103 GLN A C 1
ATOM 817 O O . GLN A 1 103 ? -13.869 -2.423 12.891 1.00 98.25 103 GLN A O 1
ATOM 822 N N . LEU A 1 104 ? -13.674 -2.013 15.096 1.00 98.50 104 LEU A N 1
ATOM 823 C CA . LEU A 1 104 ? -12.369 -1.361 15.010 1.00 98.50 104 LEU A CA 1
ATOM 824 C C . LEU A 1 104 ? -11.276 -2.342 14.589 1.00 98.50 104 LEU A C 1
ATOM 826 O O . LEU A 1 104 ? -10.494 -2.006 13.702 1.00 98.50 104 LEU A O 1
ATOM 830 N N . THR A 1 105 ? -11.269 -3.561 15.129 1.00 98.38 105 THR A N 1
ATOM 831 C CA . THR A 1 105 ? -10.355 -4.629 14.703 1.00 98.38 105 THR A CA 1
ATOM 832 C C . THR A 1 105 ? -10.511 -4.915 13.213 1.00 98.38 105 THR A C 1
ATOM 834 O O . THR A 1 105 ? -9.534 -4.860 12.474 1.00 98.38 105 THR A O 1
ATOM 837 N N . LYS A 1 106 ? -11.746 -5.081 12.720 1.00 98.44 106 LYS A N 1
ATOM 838 C CA . LYS A 1 106 ? -11.990 -5.299 11.285 1.00 98.44 106 LYS A CA 1
ATOM 839 C C . LYS A 1 106 ? -11.515 -4.126 10.417 1.00 98.44 106 LYS A C 1
ATOM 841 O O . LYS A 1 106 ? -11.002 -4.330 9.318 1.00 98.44 106 LYS A O 1
ATOM 846 N N . ARG A 1 107 ? -11.705 -2.883 10.875 1.00 98.19 107 ARG A N 1
ATOM 847 C CA . ARG A 1 107 ? -11.204 -1.692 10.166 1.00 98.19 107 ARG A CA 1
ATOM 848 C C . ARG A 1 107 ? -9.679 -1.658 10.132 1.00 98.19 107 ARG A C 1
ATOM 850 O O . ARG A 1 107 ? -9.126 -1.302 9.096 1.00 98.19 107 ARG A O 1
ATOM 857 N N . LEU A 1 108 ? -9.028 -2.038 11.228 1.00 98.44 108 LEU A N 1
ATOM 858 C CA . LEU A 1 108 ? -7.575 -2.130 11.314 1.00 98.44 108 LEU A CA 1
ATOM 859 C C . LEU A 1 108 ? -7.029 -3.193 10.354 1.00 98.44 108 LEU A C 1
ATOM 861 O O . LEU A 1 108 ? -6.107 -2.902 9.598 1.00 98.44 108 LEU A O 1
ATOM 865 N N . ASP A 1 109 ? -7.643 -4.375 10.308 1.00 98.44 109 ASP A N 1
ATOM 866 C CA . ASP A 1 109 ? -7.248 -5.446 9.385 1.00 98.44 109 ASP A CA 1
ATOM 867 C C . ASP A 1 109 ? -7.371 -5.006 7.920 1.00 98.44 109 ASP A C 1
ATOM 869 O O . ASP A 1 109 ? -6.452 -5.198 7.122 1.00 98.44 109 ASP A O 1
ATOM 873 N N . ASN A 1 110 ? -8.473 -4.334 7.571 1.00 98.06 110 ASN A N 1
ATOM 874 C CA . ASN A 1 110 ? -8.669 -3.778 6.231 1.00 98.06 110 ASN A CA 1
ATOM 875 C C . ASN A 1 110 ? -7.629 -2.698 5.890 1.00 98.06 110 ASN A C 1
ATOM 877 O O . ASN A 1 110 ? -7.140 -2.653 4.760 1.00 98.06 110 ASN A O 1
ATOM 881 N N . ALA A 1 111 ? -7.291 -1.827 6.845 1.00 97.81 111 ALA A N 1
ATOM 882 C CA . ALA A 1 111 ? -6.281 -0.790 6.654 1.00 97.81 111 ALA A CA 1
ATOM 883 C C . ALA A 1 111 ? -4.885 -1.397 6.447 1.00 97.81 111 ALA A C 1
ATOM 885 O O . ALA A 1 111 ? -4.179 -0.993 5.525 1.00 97.81 111 ALA A O 1
ATOM 886 N N . ASN A 1 112 ? -4.527 -2.416 7.232 1.00 98.19 112 ASN A N 1
ATOM 887 C CA . ASN A 1 112 ? -3.272 -3.151 7.080 1.00 98.19 112 ASN A CA 1
ATOM 888 C C . ASN A 1 112 ? -3.192 -3.857 5.717 1.00 98.19 112 ASN A C 1
ATOM 890 O O . ASN A 1 112 ? -2.171 -3.775 5.036 1.00 98.19 112 ASN A O 1
ATOM 894 N N . ALA A 1 113 ? -4.277 -4.499 5.270 1.00 97.75 113 ALA A N 1
ATOM 895 C CA . ALA A 1 113 ? -4.330 -5.120 3.948 1.00 97.75 113 ALA A CA 1
ATOM 896 C C . ALA A 1 113 ? -4.146 -4.087 2.820 1.00 97.75 113 ALA A C 1
ATOM 898 O O . ALA A 1 113 ? -3.357 -4.306 1.901 1.00 97.75 113 ALA A O 1
ATOM 899 N N . ALA A 1 114 ? -4.819 -2.935 2.908 1.00 96.88 114 ALA A N 1
ATOM 900 C CA . ALA A 1 114 ? -4.667 -1.851 1.938 1.00 96.88 114 ALA A CA 1
ATOM 901 C C . ALA A 1 114 ? -3.243 -1.262 1.933 1.00 96.88 114 ALA A C 1
ATOM 903 O O . ALA A 1 114 ? -2.697 -0.957 0.867 1.00 96.88 114 ALA A O 1
ATOM 904 N N . GLN A 1 115 ? -2.621 -1.135 3.108 1.00 98.00 115 GLN A N 1
ATOM 905 C CA . GLN A 1 115 ? -1.235 -0.693 3.238 1.00 98.00 115 GLN A CA 1
ATOM 906 C C . GLN A 1 115 ? -0.269 -1.672 2.563 1.00 98.00 115 GLN A C 1
ATOM 908 O O . GLN A 1 115 ? 0.604 -1.227 1.820 1.00 98.00 115 GLN A O 1
ATOM 913 N N . ASN A 1 116 ? -0.451 -2.981 2.756 1.00 97.69 116 ASN A N 1
ATOM 914 C CA . ASN A 1 116 ? 0.385 -4.002 2.120 1.00 97.69 116 ASN A CA 1
ATOM 915 C C . ASN A 1 116 ? 0.289 -3.942 0.590 1.00 97.69 116 ASN A C 1
ATOM 917 O O . ASN A 1 116 ? 1.315 -3.877 -0.080 1.00 97.69 116 ASN A O 1
ATOM 921 N N . VAL A 1 117 ? -0.926 -3.846 0.038 1.00 97.81 117 VAL A N 1
ATOM 922 C CA . VAL A 1 117 ? -1.130 -3.688 -1.416 1.00 97.81 117 VAL A CA 1
ATOM 923 C C . VAL A 1 117 ? -0.437 -2.426 -1.941 1.00 97.81 117 VAL A C 1
ATOM 925 O O . VAL A 1 117 ? 0.194 -2.443 -2.997 1.00 97.81 117 VAL A O 1
ATOM 928 N N . THR A 1 118 ? -0.518 -1.323 -1.193 1.00 97.06 118 THR A N 1
ATOM 929 C CA . THR A 1 118 ? 0.139 -0.063 -1.570 1.00 97.06 118 THR A CA 1
ATOM 930 C C . THR A 1 118 ? 1.665 -0.189 -1.532 1.00 97.06 118 THR A C 1
ATOM 932 O O . THR A 1 118 ? 2.346 0.330 -2.418 1.00 97.06 118 THR A O 1
ATOM 935 N N . ALA A 1 119 ? 2.210 -0.896 -0.539 1.00 97.75 119 ALA A N 1
ATOM 936 C CA . ALA A 1 119 ? 3.643 -1.144 -0.415 1.00 97.75 119 ALA A CA 1
ATOM 937 C C . ALA A 1 119 ? 4.175 -2.014 -1.568 1.00 97.75 119 ALA A C 1
ATOM 939 O O . ALA A 1 119 ? 5.177 -1.651 -2.184 1.00 97.75 119 ALA A O 1
ATOM 940 N N . GLU A 1 120 ? 3.472 -3.093 -1.922 1.00 97.81 120 GLU A N 1
ATOM 941 C CA . GLU A 1 120 ? 3.822 -3.960 -3.057 1.00 97.81 120 GLU A CA 1
ATOM 942 C C . GLU A 1 120 ? 3.773 -3.203 -4.394 1.00 97.81 120 GLU A C 1
ATOM 944 O O . GLU A 1 120 ? 4.683 -3.315 -5.222 1.00 97.81 120 GLU A O 1
ATOM 949 N N . ALA A 1 121 ? 2.744 -2.373 -4.601 1.00 98.12 121 ALA A N 1
ATOM 950 C CA . ALA A 1 121 ? 2.634 -1.537 -5.795 1.00 98.12 121 ALA A CA 1
ATOM 951 C C . ALA A 1 121 ? 3.796 -0.535 -5.901 1.00 98.12 121 ALA A C 1
ATOM 953 O O . ALA A 1 121 ? 4.358 -0.346 -6.984 1.00 98.12 121 ALA A O 1
ATOM 954 N N . LEU A 1 122 ? 4.193 0.077 -4.780 1.00 98.25 122 LEU A N 1
ATOM 955 C CA . LEU A 1 122 ? 5.325 1.000 -4.726 1.00 98.25 122 LEU A CA 1
ATOM 956 C C . LEU A 1 122 ? 6.659 0.290 -4.995 1.00 98.25 122 LEU A C 1
ATOM 958 O O . LEU A 1 122 ? 7.510 0.828 -5.706 1.00 98.25 122 LEU A O 1
ATOM 962 N N . GLU A 1 123 ? 6.853 -0.914 -4.457 1.00 98.38 123 GLU A N 1
ATOM 963 C CA . GLU A 1 123 ? 8.043 -1.725 -4.727 1.00 98.38 123 GLU A CA 1
ATOM 964 C C . GLU A 1 123 ? 8.142 -2.090 -6.215 1.00 98.38 123 GLU A C 1
ATOM 966 O O . GLU A 1 123 ? 9.192 -1.887 -6.835 1.00 98.38 123 GLU A O 1
ATOM 971 N N . SER A 1 124 ? 7.034 -2.538 -6.812 1.00 97.94 124 SER A N 1
ATOM 972 C CA . SER A 1 124 ? 6.951 -2.851 -8.242 1.00 97.94 124 SER A CA 1
ATOM 973 C C . SER A 1 124 ? 7.259 -1.627 -9.115 1.00 97.94 124 SER A C 1
ATOM 975 O O . SER A 1 124 ? 8.110 -1.693 -10.006 1.00 97.94 124 SER A O 1
ATOM 977 N N . ALA A 1 125 ? 6.664 -0.470 -8.802 1.00 97.81 125 ALA A N 1
ATOM 978 C CA . ALA A 1 125 ? 6.922 0.782 -9.514 1.00 97.81 125 ALA A CA 1
ATOM 979 C C . ALA A 1 125 ? 8.391 1.231 -9.402 1.00 97.81 125 ALA A C 1
ATOM 981 O O . ALA A 1 125 ? 8.987 1.685 -10.379 1.00 97.81 125 ALA A O 1
ATOM 982 N N . ASN A 1 126 ? 9.010 1.068 -8.230 1.00 98.12 126 ASN A N 1
ATOM 983 C CA . ASN A 1 126 ? 10.426 1.381 -8.036 1.00 98.12 126 ASN A CA 1
ATOM 984 C C . ASN A 1 126 ? 11.347 0.433 -8.811 1.00 98.12 126 ASN A C 1
ATOM 986 O O . ASN A 1 126 ? 12.366 0.874 -9.349 1.00 98.12 126 ASN A O 1
ATOM 990 N N . LYS A 1 127 ? 11.002 -0.855 -8.890 1.00 98.06 127 LYS A N 1
ATOM 991 C CA . LYS A 1 127 ? 11.735 -1.826 -9.708 1.00 98.06 127 LYS A CA 1
ATOM 992 C C . LYS A 1 127 ? 11.670 -1.452 -11.188 1.00 98.06 127 LYS A C 1
ATOM 994 O O . LYS A 1 127 ? 12.706 -1.439 -11.850 1.00 98.06 127 LYS A O 1
ATOM 999 N N . GLU A 1 128 ? 10.489 -1.084 -11.673 1.00 98.00 128 GLU A N 1
ATOM 1000 C CA . GLU A 1 128 ? 10.295 -0.649 -13.057 1.00 98.00 128 GLU A CA 1
ATOM 1001 C C . GLU A 1 128 ? 11.051 0.647 -13.362 1.00 98.00 128 GLU A C 1
ATOM 1003 O O . GLU A 1 128 ? 11.746 0.739 -14.370 1.00 98.00 128 GLU A O 1
ATOM 1008 N N . LYS A 1 129 ? 11.023 1.619 -12.443 1.00 98.19 129 LYS A N 1
ATOM 1009 C CA . LYS A 1 129 ? 11.816 2.846 -12.566 1.00 98.19 129 LYS A CA 1
ATOM 1010 C C . LYS A 1 129 ? 13.310 2.549 -12.727 1.00 98.19 129 LYS A C 1
ATOM 1012 O O . LYS A 1 129 ? 13.942 3.122 -13.606 1.00 98.19 129 LYS A O 1
ATOM 1017 N N . ARG A 1 130 ? 13.876 1.655 -11.906 1.00 97.75 130 ARG A N 1
ATOM 1018 C CA . ARG A 1 130 ? 15.296 1.263 -12.015 1.00 97.75 130 ARG A CA 1
ATOM 1019 C C . ARG A 1 130 ? 15.595 0.564 -13.340 1.00 97.75 130 ARG A C 1
ATOM 1021 O O . ARG A 1 130 ? 16.642 0.813 -13.928 1.00 97.75 130 ARG A O 1
ATOM 1028 N N . ARG A 1 131 ? 14.679 -0.286 -13.814 1.00 98.06 131 ARG A N 1
ATOM 1029 C CA . ARG A 1 131 ? 14.791 -0.959 -15.115 1.00 98.06 131 ARG A CA 1
ATOM 1030 C C . ARG A 1 131 ? 14.864 0.065 -16.251 1.00 98.06 131 ARG A C 1
ATOM 1032 O O . ARG A 1 131 ? 15.809 0.030 -17.028 1.00 98.06 131 ARG A O 1
ATOM 1039 N N . LEU A 1 132 ? 13.925 1.012 -16.284 1.00 97.81 132 LEU A N 1
ATOM 1040 C CA . LEU A 1 132 ? 13.878 2.083 -17.285 1.00 97.81 132 LEU A CA 1
ATOM 1041 C C . LEU A 1 132 ? 15.101 3.005 -17.224 1.00 97.81 132 LEU A C 1
ATOM 1043 O O . LEU A 1 132 ? 15.587 3.441 -18.262 1.00 97.81 132 LEU A O 1
ATOM 1047 N N . GLN A 1 133 ? 15.621 3.289 -16.027 1.00 97.50 133 GLN A N 1
ATOM 1048 C CA . GLN A 1 133 ? 16.868 4.045 -15.876 1.00 97.50 133 GLN A CA 1
ATOM 1049 C C . GLN A 1 133 ? 18.049 3.311 -16.520 1.00 97.50 133 GLN A C 1
ATOM 1051 O O . GLN A 1 133 ? 18.764 3.914 -17.313 1.00 97.50 133 GLN A O 1
ATOM 1056 N N . GLY A 1 134 ? 18.196 2.007 -16.267 1.00 97.44 134 GLY A N 1
ATOM 1057 C CA . GLY A 1 134 ? 19.240 1.202 -16.905 1.00 97.44 134 GLY A CA 1
ATOM 1058 C C . GLY A 1 134 ? 19.098 1.123 -18.431 1.00 97.44 134 GLY A C 1
ATOM 1059 O O . GLY A 1 134 ? 20.093 1.199 -19.146 1.00 97.44 134 GLY A O 1
ATOM 1060 N N . GLU A 1 135 ? 17.870 1.026 -18.951 1.00 97.38 135 GLU A N 1
ATOM 1061 C CA . GLU A 1 135 ? 17.622 1.084 -20.401 1.00 97.38 135 GLU A CA 1
ATOM 1062 C C . GLU A 1 135 ? 17.994 2.445 -20.992 1.00 97.38 135 GLU A C 1
ATOM 1064 O O . GLU A 1 135 ? 18.647 2.505 -22.031 1.00 97.38 135 GLU A O 1
ATOM 1069 N N . SER A 1 136 ? 17.632 3.538 -20.316 1.00 97.12 136 SER A N 1
ATOM 1070 C CA . SER A 1 136 ? 17.989 4.893 -20.741 1.00 97.12 136 SER A CA 1
ATOM 1071 C C . SER A 1 136 ? 19.505 5.091 -20.793 1.00 97.12 136 SER A C 1
ATOM 1073 O O . SER A 1 136 ? 20.008 5.621 -21.779 1.00 97.12 136 SER A O 1
ATOM 1075 N N . GLU A 1 137 ? 20.232 4.643 -19.767 1.00 97.62 137 GLU A N 1
ATOM 1076 C CA . GLU A 1 137 ? 21.700 4.703 -19.726 1.00 97.62 137 GLU A CA 1
ATOM 1077 C C . GLU A 1 137 ? 22.324 3.866 -20.856 1.00 97.62 137 GLU A C 1
ATOM 1079 O O . GLU A 1 137 ? 23.256 4.311 -21.526 1.00 97.62 137 GLU A O 1
ATOM 1084 N N . SER A 1 138 ? 21.776 2.678 -21.133 1.00 96.56 138 SER A N 1
ATOM 1085 C CA . SER A 1 138 ? 22.227 1.839 -22.249 1.00 96.56 138 SER A CA 1
ATOM 1086 C C . SER A 1 138 ? 22.009 2.511 -23.608 1.00 96.56 138 SER A C 1
ATOM 1088 O O . SER A 1 138 ? 22.899 2.470 -24.458 1.00 96.56 138 SER A O 1
ATOM 1090 N N . HIS A 1 139 ? 20.846 3.128 -23.828 1.00 96.06 139 HIS A N 1
ATOM 1091 C CA . HIS A 1 139 ? 20.553 3.848 -25.068 1.00 96.06 139 HIS A CA 1
ATOM 1092 C C . HIS A 1 139 ? 21.425 5.094 -25.235 1.00 96.06 139 HIS A C 1
ATOM 1094 O O . HIS A 1 139 ? 21.819 5.418 -26.355 1.00 96.06 139 HIS A O 1
ATOM 1100 N N . GLU A 1 140 ? 21.760 5.781 -24.143 1.00 96.94 140 GLU A N 1
ATOM 1101 C CA . GLU A 1 140 ? 22.684 6.912 -24.178 1.00 96.94 140 GLU A CA 1
ATOM 1102 C C . GLU A 1 140 ? 24.090 6.473 -24.610 1.00 96.94 140 GLU A C 1
ATOM 1104 O O . GLU A 1 140 ? 24.687 7.097 -25.489 1.00 96.94 140 GLU A O 1
ATOM 1109 N N . LEU A 1 141 ? 24.593 5.359 -24.068 1.00 96.81 141 LEU A N 1
ATOM 1110 C CA . LEU A 1 141 ? 25.881 4.789 -24.476 1.00 96.81 141 LEU A CA 1
ATOM 1111 C C . LEU A 1 141 ? 25.882 4.344 -25.946 1.00 96.81 141 LEU A C 1
ATOM 1113 O O . LEU A 1 141 ? 26.843 4.605 -26.671 1.00 96.81 141 LEU A O 1
ATOM 1117 N N . GLU A 1 142 ? 24.803 3.710 -26.409 1.00 96.69 142 GLU A N 1
ATOM 1118 C CA . GLU A 1 142 ? 24.647 3.325 -27.816 1.00 96.69 142 GLU A CA 1
ATOM 1119 C C . GLU A 1 142 ? 24.643 4.556 -28.736 1.00 96.69 142 GLU A C 1
ATOM 1121 O O . GLU A 1 142 ? 25.348 4.582 -29.747 1.00 96.69 142 GLU A O 1
ATOM 1126 N N . ALA A 1 143 ? 23.920 5.613 -28.359 1.00 96.44 143 ALA A N 1
ATOM 1127 C CA . ALA A 1 143 ? 23.886 6.863 -29.110 1.00 96.44 143 ALA A CA 1
ATOM 1128 C C . ALA A 1 143 ? 25.268 7.533 -29.185 1.00 96.44 143 ALA A C 1
ATOM 1130 O O . ALA A 1 143 ? 25.657 8.010 -30.254 1.00 96.44 143 ALA A O 1
ATOM 1131 N N . GLN A 1 144 ? 26.031 7.538 -28.087 1.00 96.50 144 GLN A N 1
ATOM 1132 C CA . GLN A 1 144 ? 27.407 8.048 -28.073 1.00 96.50 144 GLN A CA 1
ATOM 1133 C C . GLN A 1 144 ? 28.326 7.227 -28.989 1.00 96.50 144 GLN A C 1
ATOM 1135 O O . GLN A 1 144 ? 29.093 7.807 -29.760 1.00 96.50 144 GLN A O 1
ATOM 1140 N N . SER A 1 145 ? 28.214 5.895 -28.967 1.00 96.75 145 SER A N 1
ATOM 1141 C CA . SER A 1 145 ? 28.982 5.014 -29.857 1.00 96.75 145 SER A CA 1
ATOM 1142 C C . SER A 1 145 ? 28.678 5.295 -31.330 1.00 96.75 145 SER A C 1
ATOM 1144 O O . SER A 1 145 ? 29.594 5.518 -32.120 1.00 96.75 145 SER A O 1
ATOM 1146 N N . LEU A 1 146 ? 27.394 5.353 -31.698 1.00 96.31 146 LEU A N 1
ATOM 1147 C CA . LEU A 1 146 ? 26.968 5.630 -33.073 1.00 96.31 146 LEU A CA 1
ATOM 1148 C C . LEU A 1 146 ? 27.392 7.024 -33.544 1.00 96.31 146 LEU A C 1
ATOM 1150 O O . LEU A 1 146 ? 27.703 7.216 -34.721 1.00 96.31 146 LEU A O 1
ATOM 1154 N N . MET A 1 147 ? 27.422 8.007 -32.642 1.00 96.94 147 MET A N 1
ATOM 1155 C CA . MET A 1 147 ? 27.932 9.340 -32.951 1.00 96.94 147 MET A CA 1
ATOM 1156 C C . MET A 1 147 ? 29.428 9.299 -33.288 1.00 96.94 147 MET A C 1
ATOM 1158 O O . MET A 1 147 ? 29.834 9.893 -34.288 1.00 96.94 147 MET A O 1
ATOM 1162 N N . GLY A 1 148 ? 30.221 8.540 -32.524 1.00 96.44 148 GLY A N 1
ATOM 1163 C CA . GLY A 1 148 ? 31.634 8.297 -32.823 1.00 96.44 148 GLY A CA 1
ATOM 1164 C C . GLY A 1 148 ? 31.840 7.617 -34.181 1.00 96.44 148 GLY A C 1
ATOM 1165 O O . GLY A 1 148 ? 32.626 8.094 -35.002 1.00 96.44 148 GLY A O 1
ATOM 1166 N N . ASP A 1 149 ? 31.073 6.563 -34.472 1.00 95.94 149 ASP A N 1
ATOM 1167 C CA . ASP A 1 149 ? 31.126 5.865 -35.764 1.00 95.94 149 ASP A CA 1
ATOM 1168 C C . ASP A 1 149 ? 30.765 6.793 -36.935 1.00 95.94 149 ASP A C 1
ATOM 1170 O O . ASP A 1 149 ? 31.404 6.772 -37.994 1.00 95.94 149 ASP A O 1
ATOM 1174 N N . LEU A 1 150 ? 29.766 7.660 -36.747 1.00 96.31 150 LEU A N 1
ATOM 1175 C CA . LEU A 1 150 ? 29.364 8.649 -37.743 1.00 96.31 150 LEU A CA 1
ATOM 1176 C C . LEU A 1 150 ? 30.470 9.679 -38.003 1.00 96.31 150 LEU A C 1
ATOM 1178 O O . LEU A 1 150 ? 30.683 10.068 -39.154 1.00 96.31 150 LEU A O 1
ATOM 1182 N N . GLU A 1 151 ? 31.171 10.139 -36.967 1.00 96.75 151 GLU A N 1
ATOM 1183 C CA . GLU A 1 151 ? 32.305 11.056 -37.115 1.00 96.75 151 GLU A CA 1
ATOM 1184 C C . GLU A 1 151 ? 33.468 10.411 -37.873 1.00 96.75 151 GLU A C 1
ATOM 1186 O O . GLU A 1 151 ? 34.007 11.025 -38.802 1.00 96.75 151 GLU A O 1
ATOM 1191 N N . ILE A 1 152 ? 33.797 9.155 -37.557 1.00 95.94 152 ILE A N 1
ATOM 1192 C CA . ILE A 1 152 ? 34.812 8.376 -38.280 1.00 95.94 152 ILE A CA 1
ATOM 1193 C C . ILE A 1 152 ? 34.412 8.223 -39.752 1.00 95.94 152 ILE A C 1
ATOM 1195 O O . ILE A 1 152 ? 35.211 8.512 -40.645 1.00 95.94 152 ILE A O 1
ATOM 1199 N N . SER A 1 153 ? 33.161 7.845 -40.025 1.00 95.12 153 SER A N 1
ATOM 1200 C CA . SER A 1 153 ? 32.643 7.699 -41.390 1.00 95.12 153 SER A CA 1
ATOM 1201 C C . SER A 1 153 ? 32.690 9.016 -42.174 1.00 95.12 153 SER A C 1
ATOM 1203 O O . SER A 1 153 ? 33.121 9.045 -43.330 1.00 95.12 153 SER A O 1
ATOM 1205 N N . LYS A 1 154 ? 32.313 10.139 -41.545 1.00 95.50 154 LYS A N 1
ATOM 1206 C CA . LYS A 1 154 ? 32.414 11.478 -42.150 1.00 95.50 154 LYS A CA 1
ATOM 1207 C C . LYS A 1 154 ? 33.858 11.843 -42.482 1.00 95.50 154 LYS A C 1
ATOM 1209 O O . LYS A 1 154 ? 34.098 12.418 -43.543 1.00 95.50 154 LYS A O 1
ATOM 1214 N N . LYS A 1 155 ? 34.811 11.526 -41.601 1.00 95.88 155 LYS A N 1
ATOM 1215 C CA . LYS A 1 155 ? 36.237 11.759 -41.854 1.00 95.88 155 LYS A CA 1
ATOM 1216 C C . LYS A 1 155 ? 36.729 10.922 -43.037 1.00 95.88 155 LYS A C 1
ATOM 1218 O O . LYS A 1 155 ? 37.291 11.494 -43.966 1.00 95.88 155 LYS A O 1
ATOM 1223 N N . GLY A 1 156 ? 36.422 9.624 -43.057 1.00 94.00 156 GLY A N 1
ATOM 1224 C CA . GLY A 1 156 ? 36.777 8.739 -44.170 1.00 94.00 156 GLY A CA 1
ATOM 1225 C C . GLY A 1 156 ? 36.187 9.204 -45.504 1.00 94.00 156 GLY A C 1
ATOM 1226 O O . GLY A 1 156 ? 36.872 9.195 -46.522 1.00 94.00 156 GLY A O 1
ATOM 1227 N N . ARG A 1 157 ? 34.947 9.715 -45.511 1.00 94.69 157 ARG A N 1
ATOM 1228 C CA . ARG A 1 157 ? 34.351 10.308 -46.719 1.00 94.69 157 ARG A CA 1
ATOM 1229 C C . ARG A 1 157 ? 35.141 11.519 -47.220 1.00 94.69 157 ARG A C 1
ATOM 1231 O O . ARG A 1 157 ? 35.407 11.594 -48.413 1.00 94.69 157 ARG A O 1
ATOM 1238 N N . LYS A 1 158 ? 35.537 12.436 -46.332 1.00 95.38 158 LYS A N 1
ATOM 1239 C CA . LYS A 1 158 ? 36.349 13.607 -46.709 1.00 95.38 158 LYS A CA 1
ATOM 1240 C C . LYS A 1 158 ? 37.712 13.208 -47.275 1.00 95.38 158 LYS A C 1
ATOM 1242 O O . LYS A 1 158 ? 38.184 13.840 -48.212 1.00 95.38 158 LYS A O 1
ATOM 1247 N N . GLU A 1 159 ? 38.337 12.174 -46.714 1.00 95.12 159 GLU A N 1
ATOM 1248 C CA . GLU A 1 159 ? 39.605 11.634 -47.219 1.00 95.12 159 GLU A CA 1
ATOM 1249 C C . GLU A 1 159 ? 39.437 11.055 -48.632 1.00 95.12 159 GLU A C 1
ATOM 1251 O O . GLU A 1 159 ? 40.222 11.374 -49.521 1.00 95.12 159 GLU A O 1
ATOM 1256 N N . VAL A 1 160 ? 38.365 10.291 -48.874 1.00 94.56 160 VAL A N 1
ATOM 1257 C CA . VAL A 1 160 ? 38.032 9.779 -50.214 1.00 94.56 160 VAL A CA 1
ATOM 1258 C C . VAL A 1 160 ? 37.735 10.915 -51.195 1.00 94.56 160 VAL A C 1
ATOM 1260 O O . VAL A 1 160 ? 38.227 10.893 -52.318 1.00 94.56 160 VAL A O 1
ATOM 1263 N N . GLU A 1 161 ? 36.963 11.926 -50.793 1.00 94.50 161 GLU A N 1
ATOM 1264 C CA . GLU A 1 161 ? 36.669 13.098 -51.630 1.00 94.50 161 GLU A CA 1
ATOM 1265 C C . GLU A 1 161 ? 37.949 13.856 -52.020 1.00 94.50 161 GLU A C 1
ATOM 1267 O O . GLU A 1 161 ? 38.104 14.250 -53.178 1.00 94.50 161 GLU A O 1
ATOM 1272 N N . ALA A 1 162 ? 38.889 14.017 -51.084 1.00 94.12 162 ALA A N 1
ATOM 1273 C CA . ALA A 1 162 ? 40.183 14.638 -51.350 1.00 94.12 162 ALA A CA 1
ATOM 1274 C C . ALA A 1 162 ? 41.034 13.807 -52.324 1.00 94.12 162 ALA A C 1
ATOM 1276 O O . ALA A 1 162 ? 41.620 14.364 -53.255 1.00 94.12 162 ALA A O 1
ATOM 1277 N N . GLU A 1 163 ? 41.065 12.484 -52.157 1.00 93.31 163 GLU A N 1
ATOM 1278 C CA . GLU A 1 163 ? 41.811 11.587 -53.043 1.00 93.31 163 GLU A CA 1
ATOM 1279 C C . GLU A 1 163 ? 41.225 11.562 -54.461 1.00 93.31 163 GLU A C 1
ATOM 1281 O O . GLU A 1 163 ? 41.959 11.635 -55.445 1.00 93.31 163 GLU A O 1
ATOM 1286 N N . VAL A 1 164 ? 39.895 11.563 -54.589 1.00 93.75 164 VAL A N 1
ATOM 1287 C CA . VAL A 1 164 ? 39.220 11.686 -55.890 1.00 93.75 164 VAL A CA 1
ATOM 1288 C C . VAL A 1 164 ? 39.568 13.014 -56.564 1.00 93.75 164 VAL A C 1
ATOM 1290 O O . VAL A 1 164 ? 39.861 13.034 -57.760 1.00 93.75 164 VAL A O 1
ATOM 1293 N N . ALA A 1 165 ? 39.580 14.125 -55.822 1.00 94.94 165 ALA A N 1
ATOM 1294 C CA . ALA A 1 165 ? 39.971 15.424 -56.369 1.00 94.94 165 ALA A CA 1
ATOM 1295 C C . ALA A 1 165 ? 41.433 15.432 -56.854 1.00 94.94 165 ALA A C 1
ATOM 1297 O O . ALA A 1 165 ? 41.718 15.974 -57.924 1.00 94.94 165 ALA A O 1
ATOM 1298 N N . ARG A 1 166 ? 42.340 14.789 -56.106 1.00 95.50 166 ARG A N 1
ATOM 1299 C CA . ARG A 1 166 ? 43.754 14.616 -56.473 1.00 95.50 166 ARG A CA 1
ATOM 1300 C C . ARG A 1 166 ? 43.901 13.820 -57.773 1.00 95.50 166 ARG A C 1
ATOM 1302 O O . ARG A 1 166 ? 44.515 14.315 -58.715 1.00 95.50 166 ARG A O 1
ATOM 1309 N N . LEU A 1 167 ? 43.267 12.647 -57.857 1.00 93.06 167 LEU A N 1
ATOM 1310 C CA . LEU A 1 167 ? 43.291 11.779 -59.041 1.00 93.06 167 LEU A CA 1
ATOM 1311 C C . LEU A 1 167 ? 42.694 12.458 -60.281 1.00 93.06 167 LEU A C 1
ATOM 1313 O O . LEU A 1 167 ? 43.209 12.301 -61.386 1.00 93.06 167 LEU A O 1
ATOM 1317 N N . LEU A 1 168 ? 41.625 13.244 -60.121 1.00 93.81 168 LEU A N 1
ATOM 1318 C CA . LEU A 1 168 ? 41.061 14.036 -61.218 1.00 93.81 168 LEU A CA 1
ATOM 1319 C C . LEU A 1 168 ? 42.031 15.118 -61.713 1.00 93.81 168 LEU A C 1
ATOM 1321 O O . LEU A 1 168 ? 42.053 15.406 -62.910 1.00 93.81 168 LEU A O 1
ATOM 1325 N N . GLY A 1 169 ? 42.822 15.713 -60.817 1.00 93.56 169 GLY A N 1
ATOM 1326 C CA . GLY A 1 169 ? 43.893 16.643 -61.174 1.00 93.56 169 GLY A CA 1
ATOM 1327 C C . GLY A 1 169 ? 44.997 15.964 -61.985 1.00 93.56 169 GLY A C 1
ATOM 1328 O O . GLY A 1 169 ? 45.322 16.428 -63.075 1.00 93.56 169 GLY A O 1
ATOM 1329 N N . GLU A 1 170 ? 45.502 14.826 -61.502 1.00 92.56 170 GLU A N 1
ATOM 1330 C CA . GLU A 1 170 ? 46.526 14.034 -62.201 1.00 92.56 170 GLU A CA 1
ATOM 1331 C C . GLU A 1 170 ? 46.050 13.562 -63.573 1.00 92.56 170 GLU A C 1
ATOM 1333 O O . GLU A 1 170 ? 46.788 13.651 -64.553 1.00 92.56 170 GLU A O 1
ATOM 1338 N N . LYS A 1 171 ? 44.794 13.112 -63.672 1.00 92.44 171 LYS A N 1
ATOM 1339 C CA . LYS A 1 171 ? 44.197 12.716 -64.948 1.00 92.44 171 LYS A CA 1
ATOM 1340 C C . LYS A 1 171 ? 44.218 13.867 -65.956 1.00 92.44 171 LYS A C 1
ATOM 1342 O O . LYS A 1 171 ? 44.642 13.659 -67.087 1.00 92.44 171 LYS A O 1
ATOM 1347 N N . LYS A 1 172 ? 43.804 15.072 -65.552 1.00 92.44 172 LYS A N 1
ATOM 1348 C CA . LYS A 1 172 ? 43.828 16.256 -66.429 1.00 92.44 172 LYS A CA 1
ATOM 1349 C C . LYS A 1 172 ? 45.244 16.631 -66.855 1.00 92.44 172 LYS A C 1
ATOM 1351 O O . LYS A 1 172 ? 45.452 17.020 -67.998 1.00 92.44 172 LYS A O 1
ATOM 1356 N N . GLU A 1 173 ? 46.217 16.520 -65.952 1.00 91.12 173 GLU A N 1
ATOM 1357 C CA . GLU A 1 173 ? 47.623 16.763 -66.283 1.00 91.12 173 GLU A CA 1
ATOM 1358 C C . GLU A 1 173 ? 48.141 15.744 -67.309 1.00 91.12 173 GLU A C 1
ATOM 1360 O O . GLU A 1 173 ? 48.816 16.119 -68.266 1.00 91.12 173 GLU A O 1
ATOM 1365 N N . MET A 1 174 ? 47.800 14.465 -67.139 1.00 88.88 174 MET A N 1
ATOM 1366 C CA . MET A 1 174 ? 48.153 13.407 -68.088 1.00 88.88 174 MET A CA 1
ATOM 1367 C C . MET A 1 174 ? 47.482 13.610 -69.449 1.00 88.88 174 MET A C 1
ATOM 1369 O O . MET A 1 174 ? 48.145 13.448 -70.468 1.00 88.88 174 MET A O 1
ATOM 1373 N N . GLU A 1 175 ? 46.209 14.014 -69.478 1.00 88.25 175 GLU A N 1
ATOM 1374 C CA . GLU A 1 175 ? 45.496 14.366 -70.714 1.00 88.25 175 GLU A CA 1
ATOM 1375 C C . GLU A 1 175 ? 46.166 15.551 -71.429 1.00 88.25 175 GLU A C 1
ATOM 1377 O O . GLU A 1 175 ? 46.413 15.471 -72.627 1.00 88.25 175 GLU A O 1
ATOM 1382 N N . ALA A 1 176 ? 46.560 16.602 -70.703 1.00 89.31 176 ALA A N 1
ATOM 1383 C CA . ALA A 1 176 ? 47.266 17.745 -71.287 1.00 89.31 176 ALA A CA 1
ATOM 1384 C C . ALA A 1 176 ? 48.666 17.376 -71.817 1.00 89.31 176 ALA A C 1
ATOM 1386 O O . ALA A 1 176 ? 49.088 17.859 -72.868 1.00 89.31 176 ALA A O 1
ATOM 1387 N N . LYS A 1 177 ? 49.400 16.506 -71.106 1.00 87.50 177 LYS A N 1
ATOM 1388 C CA . LYS A 1 177 ? 50.686 15.971 -71.587 1.00 87.50 177 LYS A CA 1
ATOM 1389 C C . LYS A 1 177 ? 50.501 15.144 -72.853 1.00 87.50 177 LYS A C 1
ATOM 1391 O O . LYS A 1 177 ? 51.296 15.286 -73.775 1.00 87.50 177 LYS A O 1
ATOM 1396 N N . LEU A 1 178 ? 49.468 14.306 -72.893 1.00 85.94 178 LEU A N 1
ATOM 1397 C CA . LEU A 1 178 ? 49.141 13.500 -74.063 1.00 85.94 178 LEU A CA 1
ATOM 1398 C C . LEU A 1 178 ? 48.796 14.391 -75.263 1.00 85.94 178 LEU A C 1
ATOM 1400 O O . LEU A 1 178 ? 49.381 14.207 -76.323 1.00 85.94 178 LEU A O 1
ATOM 1404 N N . GLU A 1 179 ? 47.948 15.405 -75.077 1.00 85.94 179 GLU A N 1
ATOM 1405 C CA . GLU A 1 179 ? 47.590 16.371 -76.126 1.00 85.94 179 GLU A CA 1
ATOM 1406 C C . GLU A 1 179 ? 48.819 17.136 -76.652 1.00 85.94 179 GLU A C 1
ATOM 1408 O O . GLU A 1 179 ? 48.962 17.340 -77.856 1.00 85.94 179 GLU A O 1
ATOM 1413 N N . CYS A 1 180 ? 49.756 17.504 -75.771 1.00 84.44 180 CYS A N 1
ATOM 1414 C CA . CYS A 1 180 ? 51.023 18.127 -76.160 1.00 84.44 180 CYS A CA 1
ATOM 1415 C C . CYS A 1 180 ? 51.897 17.181 -77.001 1.00 84.44 180 CYS A C 1
ATOM 1417 O O . CYS A 1 180 ? 52.373 17.564 -78.067 1.00 84.44 180 CYS A O 1
ATOM 1419 N N . VAL A 1 181 ? 52.062 15.928 -76.561 1.00 82.25 181 VAL A N 1
ATOM 1420 C CA . VAL A 1 181 ? 52.823 14.904 -77.300 1.00 82.25 181 VAL A CA 1
ATOM 1421 C C . VAL A 1 181 ? 52.182 14.616 -78.658 1.00 82.25 181 VAL A C 1
ATOM 1423 O O . VAL A 1 181 ? 52.889 14.485 -79.655 1.00 82.25 181 VAL A O 1
ATOM 1426 N N . GLU A 1 182 ? 50.853 14.547 -78.719 1.00 80.19 182 GLU A N 1
ATOM 1427 C CA . GLU A 1 182 ? 50.103 14.404 -79.967 1.00 80.19 182 GLU A CA 1
ATOM 1428 C C . GLU A 1 182 ? 50.344 15.583 -80.909 1.00 80.19 182 GLU A C 1
ATOM 1430 O O . GLU A 1 182 ? 50.648 15.375 -82.085 1.00 80.19 182 GLU A O 1
ATOM 1435 N N . ALA A 1 183 ? 50.255 16.814 -80.404 1.00 81.31 183 ALA A N 1
ATOM 1436 C CA . ALA A 1 183 ? 50.503 18.014 -81.192 1.00 81.31 183 ALA A CA 1
ATOM 1437 C C . ALA A 1 183 ? 51.947 18.065 -81.719 1.00 81.31 183 ALA A C 1
ATOM 1439 O O . ALA A 1 183 ? 52.151 18.321 -82.909 1.00 81.31 183 ALA A O 1
ATOM 1440 N N . ASP A 1 184 ? 52.936 17.757 -80.875 1.00 80.75 184 ASP A N 1
ATOM 1441 C CA . ASP A 1 184 ? 54.351 17.689 -81.255 1.00 80.75 184 ASP A CA 1
ATOM 1442 C C . ASP A 1 184 ? 54.610 16.596 -82.297 1.00 80.75 184 ASP A C 1
ATOM 1444 O O . ASP A 1 184 ? 55.350 16.818 -83.262 1.00 80.75 184 ASP A O 1
ATOM 1448 N N . PHE A 1 185 ? 53.985 15.425 -82.139 1.00 76.94 185 PHE A N 1
ATOM 1449 C CA . PHE A 1 185 ? 54.066 14.339 -83.112 1.00 76.94 185 PHE A CA 1
ATOM 1450 C C . PHE A 1 185 ? 53.471 14.754 -84.458 1.00 76.94 185 PHE A C 1
ATOM 1452 O O . PHE A 1 185 ? 54.103 14.548 -85.491 1.00 76.94 185 PHE A O 1
ATOM 1459 N N . VAL A 1 186 ? 52.286 15.373 -84.464 1.00 76.25 186 VAL A N 1
ATOM 1460 C CA . VAL A 1 186 ? 51.631 15.855 -85.689 1.00 76.25 186 VAL A CA 1
ATOM 1461 C C . VAL A 1 186 ? 52.474 16.932 -86.372 1.00 76.25 186 VAL A C 1
ATOM 1463 O O . VAL A 1 186 ? 52.687 16.857 -87.583 1.00 76.25 186 VAL A O 1
ATOM 1466 N N . ALA A 1 187 ? 52.997 17.903 -85.619 1.00 78.06 187 ALA A N 1
ATOM 1467 C CA . ALA A 1 187 ? 53.814 18.989 -86.160 1.00 78.06 187 ALA A CA 1
ATOM 1468 C C . ALA A 1 187 ? 55.128 18.483 -86.775 1.00 78.06 187 ALA A C 1
ATOM 1470 O O . ALA A 1 187 ? 55.563 18.980 -87.815 1.00 78.06 187 ALA A O 1
ATOM 1471 N N . ASN A 1 188 ? 55.739 17.466 -86.163 1.00 78.75 188 ASN A N 1
ATOM 1472 C CA . ASN A 1 188 ? 57.006 16.890 -86.611 1.00 78.75 188 ASN A CA 1
ATOM 1473 C C . ASN A 1 188 ? 56.840 15.615 -87.441 1.00 78.75 188 ASN A C 1
ATOM 1475 O O . ASN A 1 188 ? 57.842 14.979 -87.771 1.00 78.75 188 ASN A O 1
ATOM 1479 N N . PHE A 1 189 ? 55.611 15.242 -87.813 1.00 76.81 189 PHE A N 1
ATOM 1480 C CA . PHE A 1 189 ? 55.339 13.964 -88.467 1.00 76.81 189 PHE A CA 1
ATOM 1481 C C . PHE A 1 189 ? 56.177 13.783 -89.733 1.00 76.81 189 PHE A C 1
ATOM 1483 O O . PHE A 1 189 ? 56.776 12.730 -89.937 1.00 76.81 189 PHE A O 1
ATOM 1490 N N . HIS A 1 190 ? 56.310 14.845 -90.531 1.00 74.38 190 HIS A N 1
ATOM 1491 C CA . HIS A 1 190 ? 57.104 14.864 -91.761 1.00 74.38 190 HIS A CA 1
ATOM 1492 C C . HIS A 1 190 ? 58.598 14.560 -91.564 1.00 74.38 190 HIS A C 1
ATOM 1494 O O . HIS A 1 190 ? 59.268 14.164 -92.513 1.00 74.38 190 HIS A O 1
ATOM 1500 N N . ASN A 1 191 ? 59.109 14.701 -90.340 1.00 77.75 191 ASN A N 1
ATOM 1501 C CA . ASN A 1 191 ? 60.502 14.437 -89.982 1.00 77.75 191 ASN A CA 1
ATOM 1502 C C . ASN A 1 191 ? 60.704 13.034 -89.388 1.00 77.75 191 ASN A C 1
ATOM 1504 O O . ASN A 1 191 ? 61.806 12.694 -88.962 1.00 77.75 191 ASN A O 1
ATOM 1508 N N . THR A 1 192 ? 59.649 12.220 -89.322 1.00 76.12 192 THR A N 1
ATOM 1509 C CA . THR A 1 192 ? 59.727 10.865 -88.774 1.00 76.12 192 THR A CA 1
ATOM 1510 C C . THR A 1 192 ? 60.157 9.850 -89.833 1.00 76.12 192 THR A C 1
ATOM 1512 O O . THR A 1 192 ? 59.877 9.983 -91.030 1.00 76.12 192 THR A O 1
ATOM 1515 N N . GLU A 1 193 ? 60.796 8.770 -89.380 1.00 78.31 193 GLU A N 1
ATOM 1516 C CA . GLU A 1 193 ? 61.091 7.608 -90.226 1.00 78.31 193 GLU A CA 1
ATOM 1517 C C . GLU A 1 193 ? 59.798 7.002 -90.799 1.00 78.31 193 GLU A C 1
ATOM 1519 O O . GLU A 1 193 ? 59.768 6.574 -91.949 1.00 78.31 193 GLU A O 1
ATOM 1524 N N . ALA A 1 194 ? 58.697 7.055 -90.041 1.00 74.12 194 ALA A N 1
ATOM 1525 C CA . ALA A 1 194 ? 57.380 6.615 -90.490 1.00 74.12 194 ALA A CA 1
ATOM 1526 C C . ALA A 1 194 ? 56.877 7.421 -91.698 1.00 74.12 194 ALA A C 1
ATOM 1528 O O . ALA A 1 194 ? 56.451 6.822 -92.686 1.00 74.12 194 ALA A O 1
ATOM 1529 N N . TYR A 1 195 ? 56.977 8.757 -91.668 1.00 75.44 195 TYR A N 1
ATOM 1530 C CA . TYR A 1 195 ? 56.647 9.580 -92.835 1.00 75.44 195 TYR A CA 1
ATOM 1531 C C . TYR A 1 195 ? 57.594 9.315 -94.001 1.00 75.44 195 TYR A C 1
ATOM 1533 O O . TYR A 1 195 ? 57.140 9.221 -95.134 1.00 75.44 195 TYR A O 1
ATOM 1541 N N . THR A 1 196 ? 58.890 9.142 -93.743 1.00 74.12 196 THR A N 1
ATOM 1542 C CA . THR A 1 196 ? 59.871 8.828 -94.794 1.00 74.12 196 THR A CA 1
ATOM 1543 C C . THR A 1 196 ? 59.540 7.501 -95.481 1.00 74.12 196 THR A C 1
ATOM 1545 O O . THR A 1 196 ? 59.496 7.424 -96.708 1.00 74.12 196 THR A O 1
ATOM 1548 N N . ASN A 1 197 ? 59.230 6.462 -94.704 1.00 77.69 197 ASN A N 1
ATOM 1549 C CA . ASN A 1 197 ? 58.804 5.160 -95.210 1.00 77.69 197 ASN A CA 1
ATOM 1550 C C . ASN A 1 197 ? 57.474 5.254 -95.969 1.00 77.69 197 ASN A C 1
ATOM 1552 O O . ASN A 1 197 ? 57.357 4.688 -97.057 1.00 77.69 197 ASN A O 1
ATOM 1556 N N . PHE A 1 198 ? 56.504 6.011 -95.444 1.00 76.12 198 PHE A N 1
ATOM 1557 C CA . PHE A 1 198 ? 55.238 6.274 -96.126 1.00 76.12 198 PHE A CA 1
ATOM 1558 C C . PHE A 1 198 ? 55.448 7.016 -97.448 1.00 76.12 198 PHE A C 1
ATOM 1560 O O . PHE A 1 198 ? 54.936 6.569 -98.467 1.00 76.12 198 PHE A O 1
ATOM 1567 N N . SER A 1 199 ? 56.210 8.113 -97.455 1.00 74.19 199 SER A N 1
ATOM 1568 C CA . SER A 1 199 ? 56.494 8.912 -98.651 1.00 74.19 199 SER A CA 1
ATOM 1569 C C . SER A 1 199 ? 57.180 8.050 -99.702 1.00 74.19 199 SER A C 1
ATOM 1571 O O . SER A 1 199 ? 56.715 7.991 -100.831 1.00 74.19 199 SER A O 1
ATOM 1573 N N . ASN A 1 200 ? 58.198 7.276 -99.313 1.00 76.19 200 ASN A N 1
ATOM 1574 C CA . ASN A 1 200 ? 58.887 6.350 -100.210 1.00 76.19 200 ASN A CA 1
ATOM 1575 C C . ASN A 1 200 ? 57.946 5.288 -100.799 1.00 76.19 200 ASN A C 1
ATOM 1577 O O . ASN A 1 200 ? 58.039 4.976 -101.986 1.00 76.19 200 ASN A O 1
ATOM 1581 N N . TYR A 1 201 ? 57.048 4.709 -99.997 1.00 77.44 201 TYR A N 1
ATOM 1582 C CA . TYR A 1 201 ? 56.040 3.771 -100.495 1.00 77.44 201 TYR A CA 1
ATOM 1583 C C . TYR A 1 201 ? 55.031 4.463 -101.421 1.00 77.44 201 TYR A C 1
ATOM 1585 O O . TYR A 1 201 ? 54.724 3.934 -102.491 1.00 77.44 201 TYR A O 1
ATOM 1593 N N . PHE A 1 202 ? 54.542 5.646 -101.051 1.00 76.06 202 PHE A N 1
ATOM 1594 C CA . PHE A 1 202 ? 53.561 6.402 -101.822 1.00 76.06 202 PHE A CA 1
ATOM 1595 C C . PHE A 1 202 ? 54.126 6.837 -103.178 1.00 76.06 202 PHE A C 1
ATOM 1597 O O . PHE A 1 202 ? 53.480 6.636 -104.208 1.00 76.06 202 PHE A O 1
ATOM 1604 N N . ASP A 1 203 ? 55.363 7.331 -103.194 1.00 71.75 203 ASP A N 1
ATOM 1605 C CA . ASP A 1 203 ? 56.087 7.731 -104.400 1.00 71.75 203 ASP A CA 1
ATOM 1606 C C . ASP A 1 203 ? 56.389 6.534 -105.311 1.00 71.75 203 ASP A C 1
ATOM 1608 O O . ASP A 1 203 ? 56.332 6.661 -106.532 1.00 71.75 203 ASP A O 1
ATOM 1612 N N . ARG A 1 204 ? 56.661 5.347 -104.750 1.00 73.25 204 ARG A N 1
ATOM 1613 C CA . ARG A 1 204 ? 56.959 4.142 -105.546 1.00 73.25 204 ARG A CA 1
ATOM 1614 C C . ARG A 1 204 ? 55.720 3.428 -106.073 1.00 73.25 204 ARG A C 1
ATOM 1616 O O . ARG A 1 204 ? 55.718 2.995 -107.221 1.00 73.25 204 ARG A O 1
ATOM 1623 N N . VAL A 1 205 ? 54.714 3.234 -105.226 1.00 72.38 205 VAL A N 1
ATOM 1624 C CA . VAL A 1 205 ? 53.601 2.305 -105.490 1.00 72.38 205 VAL A CA 1
ATOM 1625 C C . VAL A 1 205 ? 52.258 2.891 -105.061 1.00 72.38 205 VAL A C 1
ATOM 1627 O O . VAL A 1 205 ? 51.288 2.812 -105.813 1.00 72.38 205 VAL A O 1
ATOM 1630 N N . GLY A 1 206 ? 52.191 3.531 -103.891 1.00 69.06 206 GLY A N 1
ATOM 1631 C CA . GLY A 1 206 ? 50.916 3.926 -103.285 1.00 69.06 206 GLY A CA 1
ATOM 1632 C C . GLY A 1 206 ? 50.083 4.898 -104.127 1.00 69.06 206 GLY A C 1
ATOM 1633 O O . GLY A 1 206 ? 48.861 4.776 -104.163 1.00 69.06 206 GLY A O 1
ATOM 1634 N N . HIS A 1 207 ? 50.699 5.819 -104.877 1.00 70.12 207 HIS A N 1
ATOM 1635 C CA . HIS A 1 207 ? 49.945 6.721 -105.756 1.00 70.12 207 HIS A CA 1
ATOM 1636 C C . HIS A 1 207 ? 49.230 5.977 -106.900 1.00 70.12 207 HIS A C 1
ATOM 1638 O O . HIS A 1 207 ? 48.129 6.371 -107.280 1.00 70.12 207 HIS A O 1
ATOM 1644 N N . GLN A 1 208 ? 49.807 4.890 -107.427 1.00 73.19 208 GLN A N 1
ATOM 1645 C CA . GLN A 1 208 ? 49.169 4.063 -108.460 1.00 73.19 208 GLN A CA 1
ATOM 1646 C C . GLN A 1 208 ? 47.990 3.278 -107.890 1.00 73.19 208 GLN A C 1
ATOM 1648 O O . GLN A 1 208 ? 46.942 3.198 -108.525 1.00 73.19 208 GLN A O 1
ATOM 1653 N N . GLU A 1 209 ? 48.136 2.749 -106.676 1.00 74.38 209 GLU A N 1
ATOM 1654 C CA . GLU A 1 209 ? 47.062 2.033 -105.984 1.00 74.38 209 GLU A CA 1
ATOM 1655 C C . GLU A 1 209 ? 45.885 2.967 -105.669 1.00 74.38 209 GLU A C 1
ATOM 1657 O O . GLU A 1 209 ? 44.738 2.629 -105.957 1.00 74.38 209 GLU A O 1
ATOM 1662 N N . VAL A 1 210 ? 46.154 4.190 -105.192 1.00 72.50 210 VAL A N 1
ATOM 1663 C CA . VAL A 1 210 ? 45.112 5.209 -104.968 1.00 72.50 210 VAL A CA 1
ATOM 1664 C C . VAL A 1 210 ? 44.416 5.597 -106.275 1.00 72.50 210 VAL A C 1
ATOM 1666 O O . VAL A 1 210 ? 43.190 5.694 -106.312 1.00 72.50 210 VAL A O 1
ATOM 1669 N N . LEU A 1 211 ? 45.162 5.787 -107.368 1.00 71.31 211 LEU A N 1
ATOM 1670 C CA . LEU A 1 211 ? 44.576 6.078 -108.681 1.00 71.31 211 LEU A CA 1
ATOM 1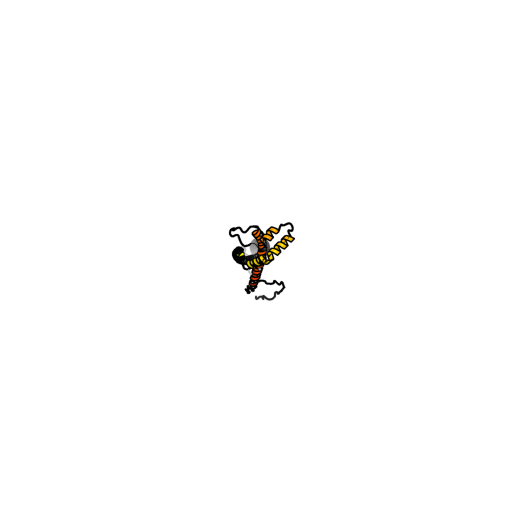671 C C . LEU A 1 211 ? 43.750 4.907 -109.228 1.00 71.31 211 LEU A C 1
ATOM 1673 O O . LEU A 1 211 ? 42.734 5.140 -109.883 1.00 71.31 211 LEU A O 1
ATOM 1677 N N . ALA A 1 212 ? 44.157 3.665 -108.959 1.00 72.81 212 ALA A N 1
ATOM 1678 C CA . ALA A 1 212 ? 43.414 2.474 -109.353 1.00 72.81 212 ALA A CA 1
ATOM 1679 C C . ALA A 1 212 ? 42.075 2.381 -108.611 1.00 72.81 212 ALA A C 1
ATOM 1681 O O . ALA A 1 212 ? 41.048 2.171 -109.254 1.00 72.81 212 ALA A O 1
ATOM 1682 N N . VAL A 1 213 ? 42.069 2.613 -107.295 1.00 71.75 213 VAL A N 1
ATOM 1683 C CA . VAL A 1 213 ? 40.837 2.638 -106.489 1.00 71.75 213 VAL A CA 1
ATOM 1684 C C . VAL A 1 213 ? 39.919 3.780 -106.927 1.00 71.75 213 VAL A C 1
ATOM 1686 O O . VAL A 1 213 ? 38.747 3.548 -107.201 1.00 71.75 213 VAL A O 1
ATOM 1689 N N . LEU A 1 214 ? 40.445 4.995 -107.114 1.00 67.81 214 LEU A N 1
ATOM 1690 C CA . LEU A 1 214 ? 39.642 6.135 -107.578 1.00 67.81 214 LEU A CA 1
ATOM 1691 C C . LEU A 1 214 ? 39.038 5.913 -108.970 1.00 67.81 214 LEU A C 1
ATOM 1693 O O . LEU A 1 214 ? 37.940 6.389 -109.239 1.00 67.81 214 LEU A O 1
ATOM 1697 N N . ARG A 1 215 ? 39.725 5.180 -109.852 1.00 73.62 215 ARG A N 1
ATOM 1698 C CA . ARG A 1 215 ? 39.199 4.816 -111.175 1.00 73.62 215 ARG A CA 1
ATOM 1699 C C . ARG A 1 215 ? 38.054 3.802 -111.084 1.00 73.62 215 ARG A C 1
ATOM 1701 O O . ARG A 1 215 ? 37.198 3.794 -111.963 1.00 73.62 215 ARG A O 1
ATOM 1708 N N . ILE A 1 216 ? 38.054 2.956 -110.054 1.00 71.94 216 ILE A N 1
ATOM 1709 C CA . ILE A 1 216 ? 36.989 1.983 -109.787 1.00 71.94 216 ILE A CA 1
ATOM 1710 C C . ILE A 1 216 ? 35.778 2.683 -109.158 1.00 71.94 216 ILE A C 1
ATOM 1712 O O . ILE A 1 216 ? 34.664 2.521 -109.649 1.00 71.94 216 ILE A O 1
ATOM 1716 N N . ASP A 1 217 ? 35.999 3.488 -108.118 1.00 68.38 217 ASP A N 1
ATOM 1717 C CA . ASP A 1 217 ? 34.917 4.083 -107.323 1.00 68.38 217 ASP A CA 1
ATOM 1718 C C . ASP A 1 217 ? 34.313 5.341 -107.970 1.00 68.38 217 ASP A C 1
ATOM 1720 O O . ASP A 1 217 ? 33.139 5.657 -107.762 1.00 68.38 217 ASP A O 1
ATOM 1724 N N . HIS A 1 218 ? 35.095 6.060 -108.780 1.00 65.75 218 HIS A N 1
ATOM 1725 C CA . HIS A 1 218 ? 34.685 7.301 -109.437 1.00 65.75 218 HIS A CA 1
ATOM 1726 C C . HIS A 1 218 ? 35.095 7.311 -110.922 1.00 65.75 218 HIS A C 1
ATOM 1728 O O . HIS A 1 218 ? 35.997 8.058 -111.313 1.00 65.75 218 HIS A O 1
ATOM 1734 N N . PRO A 1 219 ? 34.428 6.511 -111.777 1.00 71.19 219 PRO A N 1
ATOM 1735 C CA . PRO A 1 219 ? 34.805 6.344 -113.184 1.00 71.19 219 PRO A CA 1
ATOM 1736 C C . PRO A 1 219 ? 34.660 7.626 -114.019 1.00 71.19 219 PRO A C 1
ATOM 1738 O O . PRO A 1 219 ? 35.369 7.793 -115.011 1.00 71.19 219 PRO A O 1
ATOM 1741 N N . ASP A 1 220 ? 33.785 8.544 -113.600 1.00 70.31 220 ASP A N 1
ATOM 1742 C CA . ASP A 1 220 ? 33.529 9.819 -114.285 1.00 70.31 220 ASP A CA 1
ATOM 1743 C C . ASP A 1 220 ? 34.506 10.934 -113.871 1.00 70.31 220 ASP A C 1
ATOM 1745 O O . ASP A 1 220 ? 34.490 12.032 -114.434 1.00 70.31 220 ASP A O 1
ATOM 1749 N N . LEU A 1 221 ? 35.353 10.682 -112.867 1.00 68.69 221 LEU A N 1
ATOM 1750 C CA . LEU A 1 221 ? 36.325 11.655 -112.392 1.00 68.69 221 LEU A CA 1
ATOM 1751 C C . LEU A 1 221 ? 37.510 11.699 -113.364 1.00 68.69 221 LEU A C 1
ATOM 1753 O O . LEU A 1 221 ? 38.183 10.695 -113.595 1.00 68.69 221 LEU A O 1
ATOM 1757 N N . ASP A 1 222 ? 37.804 12.872 -113.928 1.00 73.25 222 ASP A N 1
ATOM 1758 C CA . ASP A 1 222 ? 38.980 13.030 -114.783 1.00 73.25 222 ASP A CA 1
ATOM 1759 C C . ASP A 1 222 ? 40.261 12.930 -113.941 1.00 73.25 222 ASP A C 1
ATOM 1761 O O . ASP A 1 222 ? 40.694 13.890 -113.303 1.00 73.25 222 ASP A O 1
ATOM 1765 N N . LEU A 1 223 ? 40.871 11.742 -113.937 1.00 72.38 223 LEU A N 1
ATOM 1766 C CA . LEU A 1 223 ? 42.105 11.449 -113.204 1.00 72.38 223 LEU A CA 1
ATOM 1767 C C . LEU A 1 223 ? 43.371 11.905 -113.947 1.00 72.38 223 LEU A C 1
ATOM 1769 O O . LEU A 1 223 ? 44.464 11.818 -113.383 1.00 72.38 223 LEU A O 1
ATOM 1773 N N . ARG A 1 224 ? 43.269 12.405 -115.190 1.00 70.56 224 ARG A N 1
ATOM 1774 C CA . ARG A 1 224 ? 44.432 12.852 -115.987 1.00 70.56 224 ARG A CA 1
ATOM 1775 C C . ARG A 1 224 ? 45.252 13.957 -115.299 1.00 70.56 224 ARG A C 1
ATOM 1777 O O . ARG A 1 224 ? 46.478 13.836 -115.306 1.00 70.56 224 ARG A O 1
ATOM 1784 N N . PRO A 1 225 ? 44.654 14.980 -114.649 1.00 67.56 225 PRO A N 1
ATOM 1785 C CA . PRO A 1 225 ? 45.403 16.005 -113.918 1.00 67.56 225 PRO A CA 1
ATOM 1786 C C . PRO A 1 225 ? 46.143 15.444 -112.699 1.00 67.56 225 PRO A C 1
ATOM 1788 O O . PRO A 1 225 ? 47.237 15.903 -112.372 1.00 67.56 225 PRO A O 1
ATOM 1791 N N . LEU A 1 226 ? 45.569 14.435 -112.036 1.00 64.62 226 LEU A N 1
ATOM 1792 C CA . LEU A 1 226 ? 46.209 13.744 -110.919 1.00 64.62 226 LEU A CA 1
ATOM 1793 C C . LEU A 1 226 ? 47.386 12.891 -111.420 1.00 64.62 226 LEU A C 1
ATOM 1795 O O . LEU A 1 226 ? 48.487 12.984 -110.888 1.00 64.62 226 LEU A O 1
ATOM 1799 N N . HIS A 1 227 ? 47.182 12.129 -112.496 1.00 66.19 227 HIS A N 1
ATOM 1800 C CA . HIS A 1 227 ? 48.200 11.266 -113.098 1.00 66.19 227 HIS A CA 1
ATOM 1801 C C . HIS A 1 227 ? 49.400 12.059 -113.639 1.00 66.19 227 HIS A C 1
ATOM 1803 O O . HIS A 1 227 ? 50.551 11.676 -113.424 1.00 66.19 227 HIS A O 1
ATOM 1809 N N . ALA A 1 228 ? 49.146 13.197 -114.295 1.00 66.12 228 ALA A N 1
ATOM 1810 C CA . ALA A 1 228 ? 50.190 14.106 -114.769 1.00 66.12 228 ALA A CA 1
ATOM 1811 C C . ALA A 1 228 ? 51.018 14.686 -113.613 1.00 66.12 228 ALA A C 1
ATOM 1813 O O . ALA A 1 228 ? 52.215 14.913 -113.751 1.00 66.12 228 ALA A O 1
ATOM 1814 N N . ARG A 1 229 ? 50.390 14.887 -112.452 1.00 62.25 229 ARG A N 1
ATOM 1815 C CA . ARG A 1 229 ? 51.025 15.484 -111.280 1.00 62.25 229 ARG A CA 1
ATOM 1816 C C . ARG A 1 229 ? 51.751 14.473 -110.393 1.00 62.25 229 ARG A C 1
ATOM 1818 O O . ARG A 1 229 ? 52.530 14.906 -109.556 1.00 62.25 229 ARG A O 1
ATOM 1825 N N . PHE A 1 230 ? 51.538 13.169 -110.549 1.00 62.78 230 PHE A N 1
ATOM 1826 C CA . PHE A 1 230 ? 52.262 12.121 -109.810 1.00 62.78 230 PHE A CA 1
ATOM 1827 C C . PHE A 1 230 ? 53.279 11.345 -110.672 1.00 62.78 230 PHE A C 1
ATOM 1829 O O . PHE A 1 230 ? 53.927 10.437 -110.168 1.00 62.78 230 PHE A O 1
ATOM 1836 N N . SER A 1 231 ? 53.460 11.702 -111.952 1.00 59.75 231 SER A N 1
ATOM 1837 C CA . SER A 1 231 ? 54.450 11.053 -112.829 1.00 59.75 231 SER A CA 1
ATOM 1838 C C . SER A 1 231 ? 55.874 11.605 -112.589 1.00 59.75 231 SER A C 1
ATOM 1840 O O . SER A 1 231 ? 56.020 12.826 -112.515 1.00 59.75 231 SER A O 1
ATOM 1842 N N . PRO A 1 232 ? 56.940 10.777 -112.516 1.00 51.56 232 PRO A N 1
ATOM 1843 C CA . PRO A 1 232 ? 58.257 11.203 -112.009 1.00 51.56 232 PRO A CA 1
ATOM 1844 C C . PRO A 1 232 ? 59.123 12.052 -112.960 1.00 51.56 232 PRO A C 1
ATOM 1846 O O . PRO A 1 232 ? 60.297 12.258 -112.675 1.00 51.56 232 PRO A O 1
ATOM 1849 N N . SER A 1 233 ? 58.620 12.508 -114.110 1.00 45.94 233 SER A N 1
ATOM 1850 C CA . SER A 1 233 ? 59.488 12.925 -115.224 1.00 45.94 233 SER A CA 1
ATOM 1851 C C . SER A 1 233 ? 59.577 14.426 -115.517 1.00 45.94 233 SER A C 1
ATOM 1853 O O . SER A 1 233 ? 60.121 14.762 -116.556 1.00 45.94 233 SER A O 1
ATOM 1855 N N . ASN A 1 234 ? 59.114 15.329 -114.644 1.00 45.25 234 ASN A N 1
ATOM 1856 C CA . ASN A 1 234 ? 59.335 16.779 -114.797 1.00 45.25 234 ASN A CA 1
ATOM 1857 C C . ASN A 1 234 ? 59.619 17.432 -113.433 1.00 45.25 234 ASN A C 1
ATOM 1859 O O . ASN A 1 234 ? 58.724 17.989 -112.800 1.00 45.25 234 ASN A O 1
ATOM 1863 N N . ALA A 1 235 ? 60.863 17.337 -112.970 1.00 43.03 235 ALA A N 1
ATOM 1864 C CA . ALA A 1 235 ? 61.365 18.081 -111.817 1.00 43.03 235 ALA A CA 1
ATOM 1865 C C . ALA A 1 235 ? 62.801 18.561 -112.077 1.00 43.03 235 ALA A C 1
ATOM 1867 O O . ALA A 1 235 ? 63.703 18.288 -111.299 1.00 43.03 235 ALA A O 1
ATOM 1868 N N . GLU A 1 236 ? 63.008 19.279 -113.180 1.00 39.50 236 GLU A N 1
ATOM 1869 C CA . GLU A 1 236 ? 64.142 20.192 -113.333 1.00 39.50 236 GLU A CA 1
ATOM 1870 C C . GLU A 1 236 ? 63.619 21.484 -113.966 1.00 39.50 236 GLU A C 1
ATOM 1872 O O . GLU A 1 236 ? 63.175 21.486 -115.112 1.00 39.50 236 GLU A O 1
ATOM 1877 N N . GLY A 1 237 ? 63.630 22.571 -113.190 1.00 40.38 237 GLY A N 1
ATOM 1878 C CA . GLY A 1 237 ? 63.302 23.917 -113.661 1.00 40.38 237 GLY A CA 1
ATOM 1879 C C . GLY A 1 237 ? 61.962 24.462 -113.172 1.00 40.38 237 GLY A C 1
ATOM 1880 O O . GLY A 1 237 ? 61.004 24.491 -113.928 1.00 40.38 237 GLY A O 1
ATOM 1881 N N . GLU A 1 238 ? 61.911 24.907 -111.917 1.00 37.12 238 GLU A N 1
ATOM 1882 C CA . GLU A 1 238 ? 61.382 26.229 -111.535 1.00 37.12 238 GLU A CA 1
ATOM 1883 C C . GLU A 1 238 ? 61.571 26.415 -110.021 1.00 37.12 238 GLU A C 1
ATOM 1885 O O . GLU A 1 238 ? 60.791 25.951 -109.186 1.00 37.12 238 GLU A O 1
ATOM 1890 N N . GLU A 1 239 ? 62.672 27.080 -109.667 1.00 36.94 239 GLU A N 1
ATOM 1891 C CA . GLU A 1 239 ? 62.810 27.759 -108.383 1.00 36.94 239 GLU A CA 1
ATOM 1892 C C . GLU A 1 239 ? 61.797 28.910 -108.323 1.00 36.94 239 GLU A C 1
ATOM 1894 O O . GLU A 1 239 ? 61.715 29.723 -109.242 1.00 36.94 239 GLU A O 1
ATOM 1899 N N . GLY A 1 240 ? 61.065 29.013 -107.211 1.00 38.34 240 GLY A N 1
ATOM 1900 C CA . GLY A 1 240 ? 60.334 30.231 -106.859 1.00 38.34 240 GLY A CA 1
ATOM 1901 C C . GLY A 1 240 ? 58.812 30.161 -106.968 1.00 38.34 240 GLY A C 1
ATOM 1902 O O . GLY A 1 240 ? 58.203 30.964 -107.663 1.00 38.34 240 GLY A O 1
ATOM 1903 N N . SER A 1 241 ? 58.164 29.287 -106.196 1.00 32.28 241 SER A N 1
ATOM 1904 C CA . SER A 1 241 ? 56.806 29.567 -105.707 1.00 32.28 241 SER A CA 1
ATOM 1905 C C . SER A 1 241 ? 56.524 28.756 -104.447 1.00 32.28 241 SER A C 1
ATOM 1907 O O . SER A 1 241 ? 56.303 27.546 -104.488 1.00 32.28 241 SER A O 1
ATOM 1909 N N . SER A 1 242 ? 56.551 29.432 -103.297 1.00 39.88 242 SER A N 1
ATOM 1910 C CA . SER A 1 242 ? 56.243 28.880 -101.975 1.00 39.88 242 SER A CA 1
ATOM 1911 C C . SER A 1 242 ? 54.734 28.671 -101.783 1.00 39.88 242 SER A C 1
ATOM 1913 O O . SER A 1 242 ? 54.140 29.160 -100.821 1.00 39.88 242 SER A O 1
ATOM 1915 N N . VAL A 1 243 ? 54.085 27.970 -102.711 1.00 37.97 243 VAL A N 1
ATOM 1916 C CA . VAL A 1 243 ? 52.666 27.624 -102.611 1.00 37.97 243 VAL A CA 1
ATOM 1917 C C . VAL A 1 243 ? 52.514 26.145 -102.929 1.00 37.97 243 VAL A C 1
ATOM 1919 O O . VAL A 1 243 ? 52.384 25.736 -104.081 1.00 37.97 243 VAL A O 1
ATOM 1922 N N . VAL A 1 244 ? 52.525 25.323 -101.878 1.00 39.81 244 VAL A N 1
ATOM 1923 C CA . VAL A 1 244 ? 52.115 23.917 -101.962 1.00 39.81 244 VAL A CA 1
ATOM 1924 C C . VAL A 1 244 ? 50.678 23.902 -102.504 1.00 39.81 244 VAL A C 1
ATOM 1926 O O . VAL A 1 244 ? 49.786 24.436 -101.842 1.00 39.81 244 VAL A O 1
ATOM 1929 N N . PRO A 1 245 ? 50.387 23.354 -103.700 1.00 41.44 245 PRO A N 1
ATOM 1930 C CA . PRO A 1 245 ? 49.082 23.600 -104.295 1.00 41.44 245 PRO A CA 1
ATOM 1931 C C . PRO A 1 245 ? 48.035 22.704 -103.628 1.00 41.44 245 PRO A C 1
ATOM 1933 O O . PRO A 1 245 ? 48.186 21.475 -103.618 1.00 41.44 245 PRO A O 1
ATOM 1936 N N . LEU A 1 246 ? 46.970 23.345 -103.128 1.00 41.25 246 LEU A N 1
ATOM 1937 C CA . LEU A 1 246 ? 45.891 22.818 -102.276 1.00 41.25 246 LEU A CA 1
ATOM 1938 C C . LEU A 1 246 ? 45.366 21.390 -102.576 1.00 41.25 246 LEU A C 1
ATOM 1940 O O . LEU A 1 246 ? 45.037 20.702 -101.616 1.00 41.25 246 LEU A O 1
ATOM 1944 N N . PRO A 1 247 ? 45.303 20.864 -103.817 1.00 41.44 247 PRO A N 1
ATOM 1945 C CA . PRO A 1 247 ? 44.766 19.515 -104.055 1.00 41.44 247 PRO A CA 1
ATOM 1946 C C . PRO A 1 247 ? 45.683 18.368 -103.605 1.00 41.44 247 PRO A C 1
ATOM 1948 O O . PRO A 1 247 ? 45.186 17.337 -103.155 1.00 41.44 247 PRO A O 1
ATOM 1951 N N . ARG A 1 248 ? 47.016 18.546 -103.670 1.00 42.72 248 ARG A N 1
ATOM 1952 C CA . ARG A 1 248 ? 47.953 17.586 -103.055 1.00 42.72 248 ARG A CA 1
ATOM 1953 C C . ARG A 1 248 ? 47.774 17.609 -101.542 1.00 42.72 248 ARG A C 1
ATOM 1955 O O . ARG A 1 248 ? 47.712 16.553 -100.944 1.00 42.72 248 ARG A O 1
ATOM 1962 N N . LEU A 1 249 ? 47.578 18.788 -100.956 1.00 44.81 249 LEU A N 1
ATOM 1963 C CA . LEU A 1 249 ? 47.249 18.936 -99.542 1.00 44.81 249 LEU A CA 1
ATOM 1964 C C . LEU A 1 249 ? 45.916 18.278 -99.178 1.00 44.81 249 LEU A C 1
ATOM 1966 O O . LEU A 1 249 ? 45.866 17.685 -98.125 1.00 44.81 249 LEU A O 1
ATOM 1970 N N . ILE A 1 250 ? 44.866 18.304 -100.005 1.00 46.16 250 ILE A N 1
ATOM 1971 C CA . ILE A 1 250 ? 43.561 17.704 -99.653 1.00 46.16 250 ILE A CA 1
ATOM 1972 C C . ILE A 1 250 ? 43.589 16.171 -99.721 1.00 46.16 250 ILE A C 1
ATOM 1974 O O . ILE A 1 250 ? 43.119 15.526 -98.789 1.00 46.16 250 ILE A O 1
ATOM 1978 N N . VAL A 1 251 ? 44.162 15.575 -100.775 1.00 50.22 251 VAL A N 1
ATOM 1979 C CA . VAL A 1 251 ? 44.266 14.105 -100.887 1.00 50.22 251 VAL A CA 1
ATOM 1980 C C . VAL A 1 251 ? 45.298 13.563 -99.902 1.00 50.22 251 VAL A C 1
ATOM 1982 O O . VAL A 1 251 ? 45.032 12.568 -99.234 1.00 50.22 251 VAL A O 1
ATOM 1985 N N . LEU A 1 252 ? 46.432 14.251 -99.733 1.00 52.69 252 LEU A N 1
ATOM 1986 C CA . LEU A 1 252 ? 47.404 13.898 -98.705 1.00 52.69 252 LEU A CA 1
ATOM 1987 C C . LEU A 1 252 ? 46.810 14.120 -97.313 1.00 52.69 252 LEU A C 1
ATOM 1989 O O . LEU A 1 252 ? 47.019 13.270 -96.479 1.00 52.69 252 LEU A O 1
ATOM 1993 N N . ASN A 1 253 ? 46.007 15.160 -97.058 1.00 48.72 253 ASN A N 1
ATOM 1994 C CA . ASN A 1 253 ? 45.319 15.361 -95.774 1.00 48.72 253 ASN A CA 1
ATOM 1995 C C . ASN A 1 253 ? 44.227 14.312 -95.543 1.00 48.72 253 ASN A C 1
ATOM 1997 O O . ASN A 1 253 ? 44.072 13.883 -94.415 1.00 48.72 253 ASN A O 1
ATOM 2001 N N . PHE A 1 254 ? 43.516 13.827 -96.565 1.00 50.34 254 PHE A N 1
ATOM 2002 C CA . PHE A 1 254 ? 42.523 12.755 -96.408 1.00 50.34 254 PHE A CA 1
ATOM 2003 C C . PHE A 1 254 ? 43.187 11.396 -96.137 1.00 50.34 254 PHE A C 1
ATOM 2005 O O . PHE A 1 254 ? 42.814 10.698 -95.194 1.00 50.34 254 PHE A O 1
ATOM 2012 N N . VAL A 1 255 ? 44.225 11.054 -96.909 1.00 56.88 255 VAL A N 1
ATOM 2013 C CA . VAL A 1 255 ? 45.014 9.822 -96.734 1.00 56.88 255 VAL A CA 1
ATOM 2014 C C . VAL A 1 255 ? 45.828 9.879 -95.440 1.00 56.88 255 VAL A C 1
ATOM 2016 O O . VAL A 1 255 ? 45.845 8.900 -94.704 1.00 56.88 255 VAL A O 1
ATOM 2019 N N . MET A 1 256 ? 46.417 11.029 -95.100 1.00 56.59 256 MET A N 1
ATOM 2020 C CA . MET A 1 256 ? 47.101 11.267 -93.825 1.00 56.59 256 MET A CA 1
ATOM 2021 C C . MET A 1 256 ? 46.126 11.292 -92.661 1.00 56.59 256 MET A C 1
ATOM 2023 O O . MET A 1 256 ? 46.459 10.710 -91.650 1.00 56.59 256 MET A O 1
ATOM 2027 N N . ASN A 1 257 ? 44.925 11.876 -92.747 1.00 50.31 257 ASN A N 1
ATOM 2028 C CA . ASN A 1 257 ? 43.960 11.789 -91.640 1.00 50.31 257 ASN A CA 1
ATOM 2029 C C . ASN A 1 257 ? 43.567 10.337 -91.383 1.00 50.31 257 ASN A C 1
ATOM 2031 O O . ASN A 1 257 ? 43.469 9.926 -90.232 1.00 50.31 257 ASN A O 1
ATOM 2035 N N . TYR A 1 258 ? 43.349 9.555 -92.442 1.00 53.06 258 TYR A N 1
ATOM 2036 C CA . TYR A 1 258 ? 42.973 8.153 -92.309 1.00 53.06 258 TYR A CA 1
ATOM 2037 C C . TYR A 1 258 ? 44.130 7.309 -91.754 1.00 53.06 258 TYR A C 1
ATOM 2039 O O . TYR A 1 258 ? 43.938 6.573 -90.789 1.00 53.06 258 TYR A O 1
ATOM 2047 N N . TRP A 1 259 ? 45.347 7.473 -92.286 1.00 57.88 259 TRP A N 1
ATOM 2048 C CA . TRP A 1 259 ? 46.538 6.746 -91.832 1.00 57.88 259 TRP A CA 1
ATOM 2049 C C . TRP A 1 259 ? 47.082 7.227 -90.487 1.00 57.88 259 TRP A C 1
ATOM 2051 O O . TRP A 1 259 ? 47.487 6.393 -89.690 1.00 57.88 259 TRP A O 1
ATOM 2061 N N . MET A 1 260 ? 47.045 8.525 -90.182 1.00 56.56 260 MET A N 1
ATOM 2062 C CA . MET A 1 260 ? 47.407 9.068 -88.866 1.00 56.56 260 MET A CA 1
ATOM 2063 C C . MET A 1 260 ? 46.418 8.600 -87.813 1.00 56.56 260 MET A C 1
ATOM 2065 O O . MET A 1 260 ? 46.853 8.205 -86.746 1.00 56.56 260 MET A O 1
ATOM 2069 N N . ARG A 1 261 ? 45.110 8.543 -88.103 1.00 51.81 261 ARG A N 1
ATOM 2070 C CA . ARG A 1 261 ? 44.141 7.928 -87.182 1.00 51.81 261 ARG A CA 1
ATOM 2071 C C . ARG A 1 261 ? 44.398 6.434 -87.006 1.00 51.81 261 ARG A C 1
ATOM 2073 O O . ARG A 1 261 ? 44.281 5.948 -85.890 1.00 51.81 261 ARG A O 1
ATOM 2080 N N . LEU A 1 262 ? 44.781 5.713 -88.061 1.00 51.59 262 LEU A N 1
ATOM 2081 C CA . LEU A 1 262 ? 45.098 4.285 -87.969 1.00 51.59 262 LEU A CA 1
ATOM 2082 C C . LEU A 1 262 ? 46.377 4.032 -87.153 1.00 51.59 262 LEU A C 1
ATOM 2084 O O . LEU A 1 262 ? 46.377 3.199 -86.254 1.00 51.59 262 LEU A O 1
ATOM 2088 N N . LEU A 1 263 ? 47.447 4.781 -87.429 1.00 54.44 263 LEU A N 1
ATOM 2089 C CA . LEU A 1 263 ? 48.726 4.702 -86.722 1.00 54.44 263 LEU A CA 1
ATOM 2090 C C . LEU A 1 263 ? 48.602 5.197 -85.282 1.00 54.44 263 LEU A C 1
ATOM 2092 O O . LEU A 1 263 ? 49.180 4.592 -84.391 1.00 54.44 263 LEU A O 1
ATOM 2096 N N . PHE A 1 264 ? 47.803 6.234 -85.037 1.00 50.28 264 PHE A N 1
ATOM 2097 C CA . PHE A 1 264 ? 47.491 6.719 -83.698 1.00 50.28 264 PHE A CA 1
ATOM 2098 C C . PHE A 1 264 ? 46.675 5.690 -82.910 1.00 50.28 264 PHE A C 1
ATOM 2100 O O . PHE A 1 264 ? 47.021 5.394 -81.775 1.00 50.28 264 PHE A O 1
ATOM 2107 N N . VAL A 1 265 ? 45.665 5.049 -83.514 1.00 52.19 265 VAL A N 1
ATOM 2108 C CA . VAL A 1 265 ? 44.935 3.940 -82.875 1.00 52.19 265 VAL A CA 1
ATOM 2109 C C . VAL A 1 265 ? 45.872 2.774 -82.564 1.00 52.19 265 VAL A C 1
ATOM 2111 O O . VAL A 1 265 ? 45.807 2.248 -81.460 1.00 52.19 265 VAL A O 1
ATOM 2114 N N . VAL A 1 266 ? 46.775 2.396 -83.474 1.00 55.38 266 VAL A N 1
ATOM 2115 C CA . VAL A 1 266 ? 47.756 1.322 -83.233 1.00 55.38 266 VAL A CA 1
ATOM 2116 C C . VAL A 1 266 ? 48.753 1.708 -82.134 1.00 55.38 266 VAL A C 1
ATOM 2118 O O . VAL A 1 266 ? 48.999 0.907 -81.241 1.00 55.38 266 VAL A O 1
ATOM 2121 N N . HIS A 1 267 ? 49.265 2.940 -82.129 1.00 54.56 267 HIS A N 1
ATOM 2122 C CA . HIS A 1 267 ? 50.230 3.403 -81.131 1.00 54.56 267 HIS A CA 1
ATOM 2123 C C . HIS A 1 267 ? 49.595 3.594 -79.746 1.00 54.56 267 HIS A C 1
ATOM 2125 O O . HIS A 1 267 ? 50.185 3.205 -78.741 1.00 54.56 267 HIS A O 1
ATOM 2131 N N . VAL A 1 268 ? 48.362 4.106 -79.673 1.00 50.84 268 VAL A N 1
ATOM 2132 C CA . VAL A 1 268 ? 47.569 4.160 -78.435 1.00 50.84 268 VAL A CA 1
ATOM 2133 C C . VAL A 1 268 ? 47.245 2.749 -77.944 1.00 50.84 268 VAL A C 1
ATOM 2135 O O . VAL A 1 268 ? 47.401 2.488 -76.756 1.00 50.84 268 VAL A O 1
ATOM 2138 N N . PHE A 1 269 ? 46.871 1.810 -78.823 1.00 49.00 269 PHE A N 1
ATOM 2139 C CA . PHE A 1 269 ? 46.661 0.413 -78.428 1.00 49.00 269 PHE A CA 1
ATOM 2140 C C . PHE A 1 269 ? 47.944 -0.250 -77.924 1.00 49.00 269 PHE A C 1
ATOM 2142 O O . PHE A 1 269 ? 47.883 -0.952 -76.920 1.00 49.00 269 PHE A O 1
ATOM 2149 N N . ASP A 1 270 ? 49.096 -0.006 -78.547 1.00 46.78 270 ASP A N 1
ATOM 2150 C CA . ASP A 1 270 ? 50.380 -0.538 -78.080 1.00 46.78 270 ASP A CA 1
ATOM 2151 C C . ASP A 1 270 ? 50.834 0.116 -76.771 1.00 46.78 270 ASP A C 1
ATOM 2153 O O . ASP A 1 270 ? 51.368 -0.566 -75.899 1.00 46.78 270 ASP A O 1
ATOM 2157 N N . THR A 1 271 ? 50.553 1.403 -76.565 1.00 51.16 271 THR A N 1
ATOM 2158 C CA . THR A 1 271 ? 50.894 2.121 -75.325 1.00 51.16 271 THR A CA 1
ATOM 2159 C C . THR A 1 271 ? 49.975 1.705 -74.173 1.00 51.16 271 THR A C 1
ATOM 2161 O O . THR A 1 271 ? 50.444 1.478 -73.061 1.00 51.16 271 THR A O 1
ATOM 2164 N N . VAL A 1 272 ? 48.679 1.499 -74.436 1.00 49.06 272 VAL A N 1
ATOM 2165 C CA . VAL A 1 272 ? 47.713 0.937 -73.475 1.00 49.06 272 VAL A CA 1
ATOM 2166 C C . VAL A 1 272 ? 48.017 -0.535 -73.188 1.00 49.06 272 VAL A C 1
ATOM 2168 O O . VAL A 1 272 ? 47.934 -0.9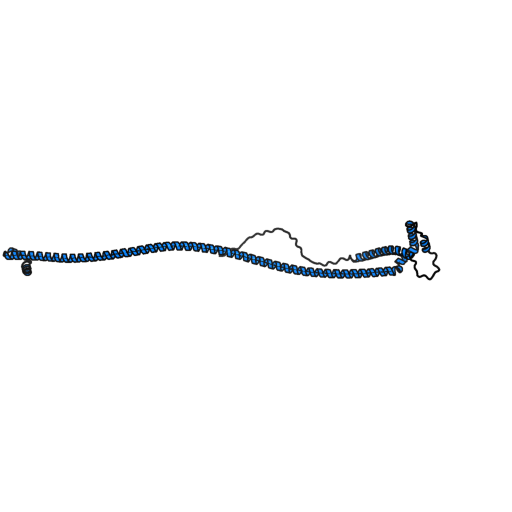53 -72.038 1.00 49.06 272 VAL A O 1
ATOM 2171 N N . ARG A 1 273 ? 48.433 -1.325 -74.184 1.00 44.56 273 ARG A N 1
ATOM 2172 C CA . ARG A 1 273 ? 48.833 -2.732 -74.008 1.00 44.56 273 ARG A CA 1
ATOM 2173 C C . ARG A 1 273 ? 50.150 -2.874 -73.240 1.00 44.56 273 ARG A C 1
ATOM 2175 O O . ARG A 1 273 ? 50.273 -3.786 -72.428 1.00 44.56 273 ARG A O 1
ATOM 2182 N N . SER A 1 274 ? 51.094 -1.958 -73.446 1.00 47.47 274 SER A N 1
ATOM 2183 C CA . SER A 1 274 ? 52.365 -1.905 -72.707 1.00 47.47 274 SER A CA 1
ATOM 2184 C C . SER A 1 274 ? 52.182 -1.344 -71.291 1.00 47.47 274 SER A C 1
ATOM 2186 O O . SER A 1 274 ? 52.817 -1.817 -70.355 1.00 47.47 274 SER A O 1
ATOM 2188 N N . GLY A 1 275 ? 51.260 -0.392 -71.103 1.00 41.91 275 GLY A N 1
ATOM 2189 C CA . GLY A 1 275 ? 50.861 0.123 -69.790 1.00 41.91 275 GLY A CA 1
ATOM 2190 C C . GLY A 1 275 ? 50.031 -0.873 -68.972 1.00 41.91 275 GLY A C 1
ATOM 2191 O O . GLY A 1 275 ? 50.204 -0.961 -67.761 1.00 41.91 275 GLY A O 1
ATOM 2192 N N . ALA A 1 276 ? 49.195 -1.689 -69.624 1.00 40.66 276 ALA A N 1
ATOM 2193 C CA . ALA A 1 276 ? 48.452 -2.773 -68.981 1.00 40.66 276 ALA A CA 1
ATOM 2194 C C . ALA A 1 276 ? 49.371 -3.903 -68.482 1.00 40.66 276 ALA A C 1
ATOM 2196 O O . ALA A 1 276 ? 49.066 -4.524 -67.471 1.00 40.66 276 ALA A O 1
ATOM 2197 N N . GLN A 1 277 ? 50.529 -4.126 -69.117 1.00 39.91 277 GLN A N 1
ATOM 2198 C CA . GLN A 1 277 ? 51.529 -5.089 -68.633 1.00 39.91 277 GLN A CA 1
ATOM 2199 C C . GLN A 1 277 ? 52.311 -4.609 -67.397 1.00 39.91 277 GLN A C 1
ATOM 2201 O O . GLN A 1 277 ? 52.900 -5.437 -66.710 1.00 39.91 277 GLN A O 1
ATOM 2206 N N . LEU A 1 278 ? 52.286 -3.310 -67.071 1.00 38.34 278 LEU A N 1
ATOM 2207 C CA . LEU A 1 278 ? 52.847 -2.766 -65.824 1.00 38.34 278 LEU A CA 1
ATOM 2208 C C . LEU A 1 278 ? 51.822 -2.651 -64.680 1.00 38.34 278 LEU A C 1
ATOM 2210 O O . LEU A 1 278 ? 52.202 -2.298 -63.566 1.00 38.34 278 LEU A O 1
ATOM 2214 N N . ALA A 1 279 ? 50.544 -2.953 -64.930 1.00 37.59 279 ALA A N 1
ATOM 2215 C CA . ALA A 1 279 ? 49.490 -2.969 -63.910 1.00 37.59 279 ALA A CA 1
ATOM 2216 C C . ALA A 1 279 ? 49.207 -4.376 -63.339 1.00 37.59 279 ALA A C 1
ATOM 2218 O O . ALA A 1 279 ? 48.431 -4.494 -62.393 1.00 37.59 279 ALA A O 1
ATOM 2219 N N . ASP A 1 280 ? 49.862 -5.415 -63.869 1.00 37.47 280 ASP A N 1
ATOM 2220 C CA . ASP A 1 280 ? 49.788 -6.807 -63.400 1.00 37.47 280 ASP A CA 1
ATOM 2221 C C . ASP A 1 280 ? 50.953 -7.173 -62.454 1.00 37.47 280 ASP A C 1
ATOM 2223 O O . ASP A 1 280 ? 51.453 -8.297 -62.462 1.00 37.47 280 ASP A O 1
ATOM 2227 N N . ASP A 1 281 ? 51.371 -6.237 -61.595 1.00 34.97 281 ASP A N 1
ATOM 2228 C CA . ASP A 1 281 ? 52.116 -6.587 -60.382 1.00 34.97 281 ASP A CA 1
ATOM 2229 C C . ASP A 1 281 ? 51.128 -6.669 -59.204 1.00 34.97 281 ASP A C 1
ATOM 2231 O O . ASP A 1 281 ? 50.381 -5.719 -58.940 1.00 34.97 281 ASP A O 1
ATOM 2235 N N . PRO A 1 282 ? 51.067 -7.805 -58.485 1.00 39.50 282 PRO A N 1
ATOM 2236 C CA . PRO A 1 282 ? 50.034 -8.052 -57.498 1.00 39.50 282 PRO A CA 1
ATOM 2237 C C . PRO A 1 282 ? 50.205 -7.080 -56.336 1.00 39.50 282 PRO A C 1
ATOM 2239 O O . PRO A 1 282 ? 51.235 -7.071 -55.654 1.00 39.50 282 PRO A O 1
ATOM 2242 N N . ILE A 1 283 ? 49.158 -6.294 -56.078 1.00 34.91 283 ILE A N 1
ATOM 2243 C CA . ILE A 1 283 ? 49.006 -5.520 -54.850 1.00 34.91 283 ILE A CA 1
ATOM 2244 C C . ILE A 1 283 ? 49.295 -6.460 -53.680 1.00 34.91 283 ILE A C 1
ATOM 2246 O O . ILE A 1 283 ? 48.530 -7.374 -53.364 1.00 34.91 283 ILE A O 1
ATOM 2250 N N . ARG A 1 284 ? 50.454 -6.227 -53.058 1.00 33.28 284 ARG A N 1
ATOM 2251 C CA . ARG A 1 284 ? 50.849 -6.821 -51.792 1.00 33.28 284 ARG A CA 1
ATOM 2252 C C . ARG A 1 284 ? 49.700 -6.648 -50.809 1.00 33.28 284 ARG A C 1
ATOM 2254 O O . ARG A 1 284 ? 49.288 -5.538 -50.486 1.00 33.28 284 ARG A O 1
ATOM 2261 N N . SER A 1 285 ? 49.241 -7.793 -50.331 1.00 37.81 285 SER A N 1
ATOM 2262 C CA . SER A 1 285 ? 48.492 -8.004 -49.103 1.00 37.81 285 SER A CA 1
ATOM 2263 C C . SER A 1 285 ? 48.791 -6.955 -48.024 1.00 37.81 285 SER A C 1
ATOM 2265 O O . SER A 1 285 ? 49.859 -6.980 -47.408 1.00 37.81 285 SER A O 1
ATOM 2267 N N . PHE A 1 286 ? 47.813 -6.101 -47.734 1.00 30.98 286 PHE A N 1
ATOM 2268 C CA . PHE A 1 286 ? 47.668 -5.490 -46.417 1.00 30.98 286 PHE A CA 1
ATOM 2269 C C . PHE A 1 286 ? 46.645 -6.312 -45.622 1.00 30.98 286 PHE A C 1
ATOM 2271 O O . PHE A 1 286 ? 45.510 -6.467 -46.079 1.00 30.98 286 PHE A O 1
ATOM 2278 N N . PRO A 1 287 ? 47.003 -6.864 -44.449 1.00 37.22 287 PRO A N 1
ATOM 2279 C CA . PRO A 1 287 ? 46.051 -7.556 -43.602 1.00 37.22 287 PRO A CA 1
ATOM 2280 C C . PRO A 1 287 ? 45.271 -6.507 -42.810 1.00 37.22 287 PRO A C 1
ATOM 2282 O O . PRO A 1 287 ? 45.718 -6.048 -41.762 1.00 37.22 287 PRO A O 1
ATOM 2285 N N . ILE A 1 288 ? 44.085 -6.132 -43.286 1.00 33.38 288 ILE A N 1
ATOM 2286 C CA . ILE A 1 288 ? 43.094 -5.502 -42.412 1.00 33.38 288 ILE A CA 1
ATOM 2287 C C . ILE A 1 288 ? 42.298 -6.638 -41.778 1.00 33.38 288 ILE A C 1
ATOM 2289 O O . ILE A 1 288 ? 41.326 -7.151 -42.330 1.00 33.38 288 ILE A O 1
ATOM 2293 N N . GLY A 1 289 ? 42.761 -7.066 -40.606 1.00 36.91 289 GLY A N 1
ATOM 2294 C CA . GLY A 1 289 ? 41.988 -7.912 -39.714 1.00 36.91 289 GLY A CA 1
ATOM 2295 C C . GLY A 1 289 ? 40.794 -7.134 -39.173 1.00 36.91 289 GLY A C 1
ATOM 2296 O O . GLY A 1 289 ? 40.890 -6.524 -38.114 1.00 36.91 289 GLY A O 1
ATOM 2297 N N . VAL A 1 290 ? 39.659 -7.196 -39.869 1.00 35.00 290 VAL A N 1
ATOM 2298 C CA . VAL A 1 290 ? 38.350 -6.914 -39.273 1.00 35.00 290 VAL A CA 1
ATOM 2299 C C . VAL A 1 290 ? 37.737 -8.253 -38.876 1.00 35.00 290 VAL A C 1
ATOM 2301 O O . VAL A 1 290 ? 37.064 -8.923 -39.655 1.00 35.00 290 VAL A O 1
ATOM 2304 N N . LYS A 1 291 ? 38.004 -8.676 -37.636 1.00 40.09 291 LYS A N 1
ATOM 2305 C CA . LYS A 1 291 ? 37.130 -9.631 -36.948 1.00 40.09 291 LYS A CA 1
ATOM 2306 C C . LYS A 1 291 ? 35.816 -8.909 -36.680 1.00 40.09 291 LYS A C 1
ATOM 2308 O O . LYS A 1 291 ? 35.781 -8.001 -35.859 1.00 40.09 291 LYS A O 1
ATOM 2313 N N . GLY A 1 292 ? 34.747 -9.329 -37.342 1.00 34.59 292 GLY A N 1
ATOM 2314 C CA . GLY A 1 292 ? 33.421 -8.813 -37.040 1.00 34.59 292 GLY A CA 1
ATOM 2315 C C . GLY A 1 292 ? 32.362 -9.296 -38.009 1.00 34.59 292 GLY A C 1
ATOM 2316 O O . GLY A 1 292 ? 31.921 -8.525 -38.848 1.00 34.59 292 GLY A O 1
ATOM 2317 N N . SER A 1 293 ? 31.951 -10.559 -37.891 1.00 32.19 293 SER A N 1
ATOM 2318 C CA . SER A 1 293 ? 30.569 -10.983 -38.157 1.00 32.19 293 SER A CA 1
ATOM 2319 C C . SER A 1 293 ? 30.359 -12.401 -37.637 1.00 32.19 293 SER A C 1
ATOM 2321 O O . SER A 1 293 ? 30.793 -13.386 -38.232 1.00 32.19 293 SER A O 1
ATOM 2323 N N . SER A 1 294 ? 29.702 -12.479 -36.485 1.00 38.16 294 SER A N 1
ATOM 2324 C CA . SER A 1 294 ? 29.088 -13.691 -35.954 1.00 38.16 294 SER A CA 1
ATOM 2325 C C . SER A 1 294 ? 28.039 -14.243 -36.925 1.00 38.16 294 SER A C 1
ATOM 2327 O O . SER A 1 294 ? 27.219 -13.469 -37.420 1.00 38.16 294 SER A O 1
ATOM 2329 N N . PRO A 1 295 ? 27.924 -15.569 -37.086 1.00 37.88 295 PRO A N 1
ATOM 2330 C CA . PRO A 1 295 ? 26.655 -16.191 -37.420 1.00 37.88 29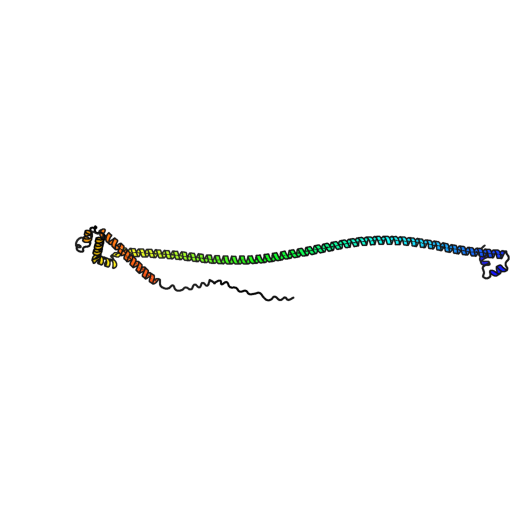5 PRO A CA 1
ATOM 2331 C C . PRO A 1 295 ? 25.843 -16.352 -36.128 1.00 37.88 295 PRO A C 1
ATOM 2333 O O . PRO A 1 295 ? 26.238 -17.082 -35.218 1.00 37.88 295 PRO A O 1
ATOM 2336 N N . ARG A 1 296 ? 24.690 -15.677 -36.040 1.00 36.97 296 ARG A N 1
ATOM 2337 C CA . ARG A 1 296 ? 23.623 -16.062 -35.107 1.00 36.97 296 ARG A CA 1
ATOM 2338 C C . ARG A 1 296 ? 23.111 -17.438 -35.535 1.00 36.97 296 ARG A C 1
ATOM 2340 O O . ARG A 1 296 ? 22.350 -17.539 -36.491 1.00 36.97 296 ARG A O 1
ATOM 2347 N N . LEU A 1 297 ? 23.517 -18.478 -34.815 1.00 37.09 297 LEU A N 1
ATOM 2348 C CA . LEU A 1 297 ? 22.790 -19.740 -34.768 1.00 37.09 297 LEU A CA 1
ATOM 2349 C C . LEU A 1 297 ? 21.821 -19.676 -33.587 1.00 37.09 297 LEU A C 1
ATOM 2351 O O . LEU A 1 297 ? 22.224 -19.604 -32.429 1.00 37.09 297 LEU A O 1
ATOM 2355 N N . PHE A 1 298 ? 20.532 -19.665 -33.915 1.00 38.19 298 PHE A N 1
ATOM 2356 C CA . PHE A 1 298 ? 19.467 -20.087 -33.016 1.00 38.19 298 PHE A CA 1
ATOM 2357 C C . PHE A 1 298 ? 19.667 -21.572 -32.688 1.00 38.19 298 PHE A C 1
ATOM 2359 O O . PHE A 1 298 ? 19.859 -22.379 -33.596 1.00 38.19 298 PHE A O 1
ATOM 2366 N N . GLY A 1 299 ? 19.592 -21.929 -31.408 1.00 32.72 299 GLY A N 1
ATOM 2367 C CA . GLY A 1 299 ? 19.663 -23.319 -30.967 1.00 32.72 299 GLY A CA 1
ATOM 2368 C C . GLY A 1 299 ? 19.713 -23.435 -29.450 1.00 32.72 299 GLY A C 1
ATOM 2369 O O . GLY A 1 299 ? 20.785 -23.435 -28.865 1.00 32.72 299 GLY A O 1
ATOM 2370 N N . GLU A 1 300 ? 18.524 -23.463 -28.852 1.00 40.75 300 GLU A N 1
ATOM 2371 C CA . GLU A 1 300 ? 18.158 -24.039 -27.552 1.00 40.75 300 GLU A CA 1
ATOM 2372 C C . GLU A 1 300 ? 19.284 -24.536 -26.624 1.00 40.75 300 GLU A C 1
ATOM 2374 O O . GLU A 1 300 ? 19.898 -25.566 -26.883 1.00 40.75 300 GLU A O 1
ATOM 2379 N N . GLN A 1 301 ? 19.392 -23.947 -25.428 1.00 34.09 301 GLN A N 1
ATOM 2380 C CA . GLN A 1 301 ? 19.679 -24.732 -24.224 1.00 34.09 301 GLN A CA 1
ATOM 2381 C C . GLN A 1 301 ? 18.848 -24.246 -23.035 1.00 34.09 301 GLN A C 1
ATOM 2383 O O . GLN A 1 301 ? 19.057 -23.177 -22.466 1.00 34.09 301 GLN A O 1
ATOM 2388 N N . LYS A 1 302 ? 17.889 -25.098 -22.664 1.00 46.47 302 LYS A N 1
ATOM 2389 C CA . LYS A 1 302 ? 17.282 -25.171 -21.337 1.00 46.47 302 LYS A CA 1
ATOM 2390 C C . LYS A 1 302 ? 18.354 -25.581 -20.320 1.00 46.47 302 LYS A C 1
ATOM 2392 O O . LYS A 1 302 ? 18.894 -26.673 -20.433 1.00 46.47 302 LYS A O 1
ATOM 2397 N N . TYR A 1 303 ? 18.557 -24.772 -19.287 1.00 37.38 303 TYR A N 1
ATOM 2398 C CA . TYR A 1 303 ? 19.035 -25.204 -17.966 1.00 37.38 303 TYR A CA 1
ATOM 2399 C C . TYR A 1 303 ? 18.183 -24.445 -16.943 1.00 37.38 303 TYR A C 1
ATOM 2401 O O . TYR A 1 303 ? 18.312 -23.240 -16.776 1.00 37.38 303 TYR A O 1
ATOM 2409 N N . SER A 1 304 ? 17.045 -25.011 -16.543 1.00 36.16 304 SER A N 1
ATOM 2410 C CA . SER A 1 304 ? 16.892 -25.842 -15.342 1.00 36.16 304 SER A CA 1
ATOM 2411 C C . SER A 1 304 ? 17.451 -25.185 -14.079 1.00 36.16 304 SER A C 1
ATOM 2413 O O . SER A 1 304 ? 18.623 -25.314 -13.747 1.00 36.16 304 SER A O 1
ATOM 2415 N N . SER A 1 305 ? 16.534 -24.534 -13.365 1.00 42.47 305 SER A N 1
ATOM 2416 C CA . SER A 1 305 ? 16.481 -24.460 -11.903 1.00 42.47 305 SER A CA 1
ATOM 2417 C C . SER A 1 305 ? 16.948 -25.765 -11.243 1.00 42.47 305 SER A C 1
ATOM 2419 O O . SER A 1 305 ? 16.560 -26.835 -11.714 1.00 42.47 305 SER A O 1
ATOM 2421 N N . GLN A 1 306 ? 17.732 -25.671 -10.159 1.00 36.19 306 GLN A N 1
ATOM 2422 C CA . GLN A 1 306 ? 17.401 -26.250 -8.845 1.00 36.19 306 GLN A CA 1
ATOM 2423 C C . GLN A 1 306 ? 18.565 -26.150 -7.828 1.00 36.19 306 GLN A C 1
ATOM 2425 O O . GLN A 1 306 ? 19.725 -26.320 -8.190 1.00 36.19 306 GLN A O 1
ATOM 2430 N N . TYR A 1 307 ? 18.172 -25.986 -6.551 1.00 37.12 307 TYR A N 1
ATOM 2431 C CA . TYR A 1 307 ? 18.924 -26.121 -5.282 1.00 37.12 307 TYR A CA 1
ATOM 2432 C C . TYR A 1 307 ? 19.852 -24.944 -4.891 1.00 37.12 307 TYR A C 1
ATOM 2434 O O . TYR A 1 307 ? 20.693 -24.531 -5.669 1.00 37.12 307 TYR A O 1
ATOM 2442 N N . GLN A 1 308 ? 19.814 -24.346 -3.689 1.00 38.72 308 GLN A N 1
ATOM 2443 C CA . GLN A 1 308 ? 19.028 -24.551 -2.464 1.00 38.72 308 GLN A CA 1
ATOM 2444 C C . GLN A 1 308 ? 19.312 -23.347 -1.528 1.00 38.72 308 GLN A C 1
ATOM 2446 O O . GLN A 1 308 ? 20.474 -23.058 -1.258 1.00 38.72 308 GLN A O 1
ATOM 2451 N N . ILE A 1 309 ? 18.286 -22.659 -1.013 1.00 41.41 309 ILE A N 1
ATOM 2452 C CA . ILE A 1 309 ? 18.401 -21.858 0.22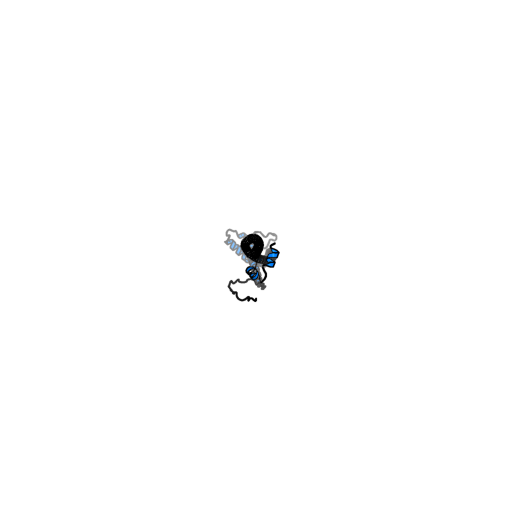1 1.00 41.41 309 ILE A CA 1
ATOM 2453 C C . ILE A 1 309 ? 17.762 -22.710 1.312 1.00 41.41 309 ILE A C 1
ATOM 2455 O O . ILE A 1 309 ? 16.551 -22.936 1.294 1.00 41.41 309 ILE A O 1
ATOM 2459 N N . ALA A 1 310 ? 18.582 -23.219 2.228 1.00 49.81 310 ALA A N 1
ATOM 2460 C CA . ALA A 1 310 ? 18.111 -23.786 3.480 1.00 49.81 310 ALA A CA 1
ATOM 2461 C C . ALA A 1 310 ? 18.098 -22.681 4.543 1.00 49.81 310 ALA A C 1
ATOM 2463 O O . ALA A 1 310 ? 19.092 -21.988 4.751 1.00 49.81 310 ALA A O 1
ATOM 2464 N N . LYS A 1 311 ? 16.929 -22.535 5.171 1.00 46.12 311 LYS A N 1
ATOM 2465 C CA . LYS A 1 311 ? 16.673 -21.802 6.413 1.00 46.12 311 LYS A CA 1
ATOM 2466 C C . LYS A 1 311 ? 17.691 -22.160 7.499 1.00 46.12 311 LYS A C 1
ATOM 2468 O O . LYS A 1 311 ? 17.997 -23.337 7.675 1.00 46.12 311 LYS A O 1
ATOM 2473 N N . ALA A 1 312 ? 18.044 -21.174 8.313 1.00 50.06 312 ALA A N 1
ATOM 2474 C CA . ALA A 1 312 ? 18.284 -21.391 9.731 1.00 50.06 312 ALA A CA 1
ATOM 2475 C C . ALA A 1 312 ? 17.475 -20.344 10.506 1.00 50.06 312 ALA A C 1
ATOM 2477 O O . ALA A 1 312 ? 17.611 -19.143 10.262 1.00 50.06 312 ALA A O 1
ATOM 2478 N N . GLU A 1 313 ? 16.566 -20.861 11.330 1.00 44.34 313 GLU A N 1
ATOM 2479 C CA . GLU A 1 313 ? 16.123 -20.242 12.583 1.00 44.34 313 GLU A CA 1
ATOM 2480 C C . GLU A 1 313 ? 17.314 -20.071 13.537 1.00 44.34 313 GLU A C 1
ATOM 2482 O O . GLU A 1 313 ? 18.259 -20.894 13.447 1.00 44.34 313 GLU A O 1
#

Organism: NCBI:txid126358

pLDDT: mean 74.92, std 22.38, range [30.98, 98.56]

Sequence (313 aa):
MGAQAVKKYFTPNWEEFVLHGELEDMLEAGLAAAVRTTSLQMKVLGEFRTRMEEHKKLVAEASKSDKEHQQALEGLQTVVDSMRTTYEQLQADLKEFDSNVLQLTKRLDNANAAQNVTAEALESANKEKRRLQGESESHELEAQSLMGDLEISKKGRKEVEAEVARLLGEKKEMEAKLECVEADFVANFHNTEAYTNFSNYFDRVGHQEVLAVLRIDHPDLDLRPLHARFSPSNAEGEEGSSVVPLPRLIVLNFVMNYWMRLLFVVHVFDTVRSGAQLADDPIRSFPIGVKGSSPRLFGEQKYSSQYQIAKAE

Foldseek 3Di:
DQPVLLVVQPDPVNVVCCVDPDPVSVVSNVVNVVVVVVVVVVVVVVVVVVVVVVVVVVVVVVVVVVVVVVVVVVVVVVVVVVVVVVVVVVVVVVVVVVVVVVVVVVVVVVVVVVVVVVVVVVVVVVVVVVVVVVVVVVVVVVVVVVVVVVVVVVVVVVVVVVVVVVVVVVVVVVVVVVVVVVVVCVVCVCVDPVVVVVVVCCLPPVLVVVLVVCCVVPVPDPCVVVVVVSDPPDDDDDPDDPDPDCVCVVVCVVVCVVVVVVVVVVVVVVVVVVVVVVVPDDDDDDDPPDPDDDDDDDDDDDDDDDDDDDDDD